Protein AF-A7F4Y1-F1 (afdb_monomer_lite)

Radius of gyration: 21.45 Å; chains: 1; bounding box: 58×53×55 Å

pLDDT: mean 85.33, std 13.76, range [40.59, 98.25]

Secondary structure (DSSP, 8-state):
-------SHHHHH-HHHHTGGGHHHHHHHHTTS-HHHHHHHIIIIIIIIHHHHHHHHHHHHHHHHHHHHTTPPP-HHHHHHHHHHHHHHHHHHHHHHHHHHHHHHHHHHHHH----TT--HHHHHH-S--SGGGGTBSSHHHHHHHHHHHHHHHHHHHHTT-SS-TTHHHHHHHHHHHHHHHHHHHHHHHHH-TTHHHHHHHSBSSS--TTSPPPTTHHHHHHHHHHHHHHHHHHHH--

Organism: Sclerotinia sclerotiorum (strain ATCC 18683 / 1980 / Ss-1) (NCBI:txid665079)

Sequence (239 aa):
MTLPVIKTIEDCSNITKTVLPYLPQLEVLRNNIPPPLFFVFNVTFISLAQSILLFLVATPSYVMLLAARHGAQWTTADLIFSRGLVTLVVLEYFADGQQWNYQTAKQQYLKTAKVQGGFDQESLDRGFVTSGLWSLSRHPNFAAEQTIWVVLYMWGCWTSEVVFNWTFVGAMSYLVLFQGSTWFTELITAKKYPDYQQYQARVGKFLPNIFSTGPVFAKAEKKVATAVKGDKRKVSASK

Structure (mmCIF, N/CA/C/O backbone):
data_AF-A7F4Y1-F1
#
_entry.id   AF-A7F4Y1-F1
#
loop_
_atom_site.group_PDB
_atom_site.id
_atom_site.type_symbol
_atom_site.label_atom_id
_atom_site.label_alt_id
_atom_site.label_comp_id
_atom_site.label_asym_id
_atom_site.label_entity_id
_atom_site.label_seq_id
_atom_site.pdbx_PDB_ins_code
_atom_site.Cartn_x
_atom_site.Cartn_y
_atom_site.Cartn_z
_atom_site.occupancy
_atom_site.B_iso_or_equiv
_atom_site.auth_seq_id
_atom_site.auth_comp_id
_atom_site.auth_asym_id
_atom_site.auth_atom_id
_atom_site.pdbx_PDB_model_num
ATOM 1 N N . MET A 1 1 ? -10.917 1.148 8.147 1.00 42.03 1 MET A N 1
ATOM 2 C CA . MET A 1 1 ? -11.179 2.448 7.505 1.00 42.03 1 MET A CA 1
ATOM 3 C C . MET A 1 1 ? -12.370 2.240 6.583 1.00 42.03 1 MET A C 1
ATOM 5 O O . MET A 1 1 ? -12.273 1.409 5.697 1.00 42.03 1 MET A O 1
ATOM 9 N N . THR A 1 2 ? -13.528 2.832 6.875 1.00 41.75 2 THR A N 1
ATOM 10 C CA . THR A 1 2 ? -14.679 2.800 5.957 1.00 41.75 2 THR A CA 1
ATOM 11 C C . THR A 1 2 ? -14.540 4.004 5.041 1.00 41.75 2 THR A C 1
ATOM 13 O O . THR A 1 2 ? -14.591 5.129 5.543 1.00 41.75 2 THR A O 1
ATOM 16 N N . LEU A 1 3 ? -14.344 3.793 3.740 1.00 51.69 3 LEU A N 1
ATOM 17 C CA . LEU A 1 3 ? -14.559 4.880 2.783 1.00 5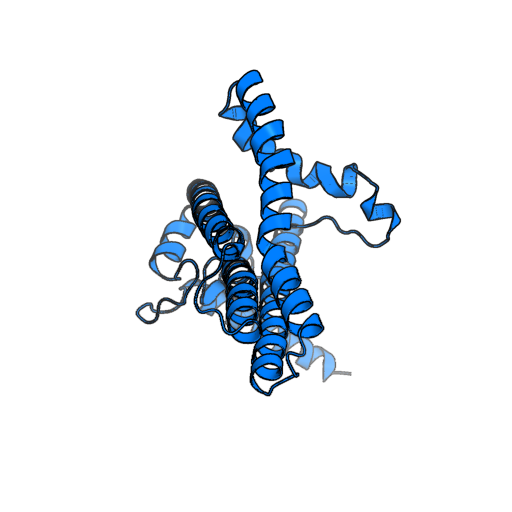1.69 3 LEU A CA 1
ATOM 18 C C . LEU A 1 3 ? -16.034 5.310 2.867 1.00 51.69 3 LEU A C 1
ATOM 20 O O . LEU A 1 3 ? -16.897 4.555 3.334 1.00 51.69 3 LEU A O 1
ATOM 24 N N . PRO A 1 4 ? -16.366 6.539 2.485 1.00 55.72 4 PRO A N 1
ATOM 25 C CA . PRO A 1 4 ? -17.754 6.916 2.324 1.00 55.72 4 PRO A CA 1
ATOM 26 C C . PRO A 1 4 ? -18.462 6.043 1.301 1.00 55.72 4 PRO A C 1
ATOM 28 O O . PRO A 1 4 ? -17.893 5.622 0.297 1.00 55.72 4 PRO A O 1
ATOM 31 N N . VAL A 1 5 ? -19.748 5.815 1.550 1.00 61.31 5 VAL A N 1
ATOM 32 C CA . VAL A 1 5 ? -20.645 5.186 0.583 1.00 61.31 5 VAL A CA 1
ATOM 33 C C . VAL A 1 5 ? -20.948 6.220 -0.504 1.00 61.31 5 VAL A C 1
ATOM 35 O O . VAL A 1 5 ? -21.956 6.922 -0.449 1.00 61.31 5 VAL A O 1
ATOM 38 N N . ILE A 1 6 ? -20.022 6.351 -1.451 1.00 66.50 6 ILE A N 1
ATOM 39 C CA . ILE A 1 6 ? -20.169 7.137 -2.675 1.00 66.50 6 ILE A CA 1
ATOM 40 C C . ILE A 1 6 ? -20.927 6.250 -3.660 1.00 66.50 6 ILE A C 1
ATOM 42 O O . ILE A 1 6 ? -20.400 5.242 -4.125 1.00 66.50 6 ILE A O 1
ATOM 46 N N . LYS A 1 7 ? -22.196 6.570 -3.922 1.00 73.56 7 LYS A N 1
ATOM 47 C CA . LYS A 1 7 ? -23.037 5.804 -4.861 1.00 73.56 7 LYS A CA 1
ATOM 48 C C . LYS A 1 7 ? -23.094 6.453 -6.234 1.00 73.56 7 LYS A C 1
ATOM 50 O O . LYS A 1 7 ? -23.446 5.793 -7.205 1.00 73.56 7 LYS A O 1
ATOM 55 N N . THR A 1 8 ? -22.782 7.741 -6.298 1.00 79.19 8 THR A N 1
ATOM 56 C CA . THR A 1 8 ? -22.897 8.568 -7.496 1.00 79.19 8 THR A CA 1
ATOM 57 C C . THR A 1 8 ? -21.662 9.446 -7.659 1.00 79.19 8 THR A C 1
ATOM 59 O O . THR A 1 8 ? -20.921 9.677 -6.706 1.00 79.19 8 THR A O 1
ATOM 62 N N . ILE A 1 9 ? -21.451 9.967 -8.866 1.00 77.06 9 ILE A N 1
ATOM 63 C CA . ILE A 1 9 ? -20.359 10.911 -9.147 1.00 77.06 9 ILE A CA 1
ATOM 64 C C . ILE A 1 9 ? -20.539 12.214 -8.345 1.00 77.06 9 ILE A C 1
ATOM 66 O O . ILE A 1 9 ? -19.556 12.797 -7.897 1.00 77.06 9 ILE A O 1
ATOM 70 N N . GLU A 1 10 ? -21.779 12.638 -8.083 1.00 82.12 10 GLU A N 1
ATOM 71 C CA . GLU A 1 10 ? -22.073 13.791 -7.218 1.00 82.12 10 GLU A CA 1
ATOM 72 C C . GLU A 1 10 ? -21.642 13.559 -5.764 1.00 82.12 10 GLU A C 1
ATOM 74 O O . GLU A 1 10 ? -21.229 14.489 -5.074 1.00 82.12 10 GLU A O 1
ATOM 79 N N . ASP A 1 11 ? -21.654 12.313 -5.288 1.00 77.56 11 ASP A N 1
ATOM 80 C CA . ASP A 1 11 ? -21.173 12.009 -3.942 1.00 77.56 11 ASP A CA 1
ATOM 81 C C . ASP A 1 11 ? -19.659 12.234 -3.799 1.00 77.56 11 ASP A C 1
ATOM 83 O O . ASP A 1 11 ? -19.198 12.491 -2.686 1.00 77.56 11 ASP A O 1
ATOM 87 N N . CYS A 1 12 ? -18.896 12.191 -4.900 1.00 72.81 12 CYS A N 1
ATOM 88 C CA . CYS A 1 12 ? -17.459 12.475 -4.908 1.00 72.81 12 CYS A CA 1
ATOM 89 C C . CYS A 1 12 ? -17.142 13.958 -4.670 1.00 72.81 12 CYS A C 1
ATOM 91 O O . CYS A 1 12 ? -16.065 14.274 -4.167 1.00 72.81 12 CYS A O 1
ATOM 93 N N . SER A 1 13 ? -18.047 14.878 -5.020 1.00 80.00 13 SER A N 1
ATOM 94 C CA . SER A 1 13 ? -17.842 16.317 -4.793 1.00 80.00 13 SER A CA 1
ATOM 95 C C . SER A 1 13 ? -18.315 16.770 -3.408 1.00 80.00 13 SER A C 1
ATOM 97 O O . SER A 1 13 ? -17.990 17.871 -2.962 1.00 80.00 13 SER A O 1
ATOM 99 N N . ASN A 1 14 ? -19.053 15.922 -2.686 1.00 82.38 14 ASN A N 1
ATOM 100 C CA . ASN A 1 14 ? -19.617 16.268 -1.391 1.00 82.38 14 ASN A CA 1
ATOM 101 C C . ASN A 1 14 ? -18.611 16.043 -0.252 1.00 82.38 14 ASN A C 1
ATOM 103 O O . ASN A 1 14 ? -18.387 14.911 0.176 1.00 82.38 14 ASN A O 1
ATOM 107 N N . ILE A 1 15 ? -18.086 17.132 0.317 1.00 78.62 15 ILE A N 1
ATOM 108 C CA . ILE A 1 15 ? -17.107 17.107 1.418 1.00 78.62 15 ILE A CA 1
ATOM 109 C C . ILE A 1 15 ? -17.593 16.359 2.673 1.00 78.62 15 ILE A C 1
ATOM 111 O O . ILE A 1 15 ? -16.798 15.746 3.390 1.00 78.62 15 ILE A O 1
ATOM 115 N N . THR A 1 16 ? -18.904 16.358 2.934 1.00 78.19 16 THR A N 1
ATOM 116 C CA . THR A 1 16 ? -19.513 15.622 4.051 1.00 78.19 16 THR A CA 1
ATOM 117 C C . THR A 1 16 ? -19.430 14.121 3.862 1.00 78.19 16 THR A C 1
ATOM 119 O O . THR A 1 16 ? -19.310 13.381 4.837 1.00 78.19 16 THR A O 1
ATOM 122 N N . LYS A 1 17 ? -19.445 13.668 2.612 1.00 72.00 17 LYS A N 1
ATOM 123 C CA . LYS A 1 17 ? -19.218 12.270 2.278 1.00 72.00 17 LYS A CA 1
ATOM 124 C C . LYS A 1 17 ? -17.717 12.014 2.171 1.00 72.00 17 LYS A C 1
ATOM 126 O O . LYS A 1 17 ? -17.226 11.110 2.824 1.00 72.00 17 LYS A O 1
ATOM 131 N N . THR A 1 18 ? -16.954 12.831 1.454 1.00 71.06 18 THR A N 1
ATOM 132 C CA . THR A 1 18 ? -15.561 12.510 1.108 1.00 71.06 18 THR A CA 1
ATOM 133 C C . THR A 1 18 ? -14.516 12.786 2.181 1.00 71.06 18 THR A C 1
ATOM 135 O O . THR A 1 18 ? -13.534 12.055 2.238 1.00 71.06 18 THR A O 1
ATOM 138 N N . VAL A 1 19 ? -14.703 13.782 3.049 1.00 72.75 19 VAL A N 1
ATOM 139 C CA . VAL A 1 19 ? -13.653 14.229 3.987 1.00 72.75 19 VAL A CA 1
ATOM 140 C C . VAL A 1 19 ? -14.069 14.052 5.443 1.00 72.75 19 VAL A C 1
ATOM 142 O O . VAL A 1 19 ? -13.304 13.526 6.252 1.00 72.75 19 VAL A O 1
ATOM 145 N N . LEU A 1 20 ? -15.296 14.449 5.785 1.00 73.50 20 LEU A N 1
ATOM 146 C CA . LEU A 1 20 ? -15.798 14.457 7.166 1.00 73.50 20 LEU A CA 1
ATOM 147 C C . LEU A 1 20 ? -15.659 13.118 7.923 1.00 73.50 20 LEU A C 1
ATOM 149 O O . LEU A 1 20 ? -15.274 13.160 9.092 1.00 73.50 20 LEU A O 1
ATOM 153 N N . PRO A 1 21 ? -15.861 11.934 7.309 1.00 71.50 21 PRO A N 1
ATOM 154 C CA . PRO A 1 21 ? -15.668 10.653 7.998 1.00 71.50 21 PRO A CA 1
ATOM 155 C C . PRO A 1 21 ? -14.232 10.386 8.483 1.00 71.50 21 PRO A C 1
ATOM 157 O O . PRO A 1 21 ? -14.028 9.541 9.357 1.00 71.50 21 PRO A O 1
ATOM 160 N N . TYR A 1 22 ? -13.236 11.090 7.938 1.00 67.12 22 TYR A N 1
ATOM 161 C CA . TYR A 1 22 ? -11.817 10.904 8.260 1.00 67.12 22 TYR A CA 1
ATOM 162 C C . TYR A 1 22 ? -11.275 11.944 9.241 1.00 67.12 22 TYR A C 1
ATOM 164 O O . TYR A 1 22 ? -10.225 11.722 9.846 1.00 67.12 22 TYR A O 1
ATOM 172 N N . LEU A 1 23 ? -11.999 13.046 9.457 1.00 70.00 23 LEU A N 1
ATOM 173 C CA . LEU A 1 23 ? -11.590 14.109 10.378 1.00 70.00 23 LEU A CA 1
ATOM 174 C C . LEU A 1 23 ? -11.283 13.623 11.806 1.00 70.00 23 LEU A C 1
ATOM 176 O O . LEU A 1 23 ? -10.259 14.051 12.337 1.00 70.00 23 LEU A O 1
ATOM 180 N N . PRO A 1 24 ? -12.028 12.673 12.411 1.00 70.00 24 PRO A N 1
ATOM 181 C CA . PRO A 1 24 ? -11.700 12.187 13.755 1.00 70.00 24 PRO A CA 1
ATOM 182 C C . PRO A 1 24 ? -10.306 11.548 13.862 1.00 70.00 24 PRO A C 1
ATOM 184 O O . PRO A 1 24 ? -9.710 11.509 14.933 1.00 70.00 24 PRO A O 1
ATOM 187 N N . GLN A 1 25 ? -9.756 11.034 12.758 1.00 67.00 25 GLN A N 1
ATOM 188 C CA . GLN A 1 25 ? -8.406 10.460 12.736 1.00 67.00 25 GLN A CA 1
ATOM 189 C C . GLN A 1 25 ? -7.341 11.565 12.714 1.00 67.00 25 GLN A C 1
ATOM 191 O O . GLN A 1 25 ? -6.321 11.457 13.394 1.00 67.00 25 GLN A O 1
ATOM 196 N N . LEU A 1 26 ? -7.606 12.655 11.985 1.00 66.19 26 LEU A N 1
ATOM 197 C CA . LEU A 1 26 ? -6.781 13.866 11.990 1.00 66.19 26 LEU A CA 1
ATOM 198 C C . LEU A 1 26 ? -6.810 14.564 13.355 1.00 66.19 26 LEU A C 1
ATOM 200 O O . LEU A 1 26 ? -5.798 15.126 13.764 1.00 66.19 26 LEU A O 1
ATOM 204 N N . GLU A 1 27 ? -7.923 14.485 14.088 1.00 70.50 27 GLU A N 1
ATOM 205 C CA . GLU A 1 27 ? -8.030 15.021 15.450 1.00 70.50 27 GLU A CA 1
ATOM 206 C C . GLU A 1 27 ? -7.076 14.335 16.431 1.00 70.50 27 GLU A C 1
ATOM 208 O O . GLU A 1 27 ? -6.467 15.010 17.259 1.00 70.50 27 GLU A O 1
ATOM 213 N N . VAL A 1 28 ? -6.862 13.019 16.305 1.00 70.50 28 VAL A N 1
ATOM 214 C CA . VAL A 1 28 ? -5.869 12.304 17.127 1.00 70.50 28 VAL A CA 1
ATOM 215 C C . VAL A 1 28 ? -4.475 12.900 16.929 1.00 70.50 28 VAL A C 1
ATOM 217 O O . VAL A 1 28 ? -3.747 13.094 17.900 1.00 70.50 28 VAL A O 1
ATOM 220 N N . LEU A 1 29 ? -4.104 13.233 15.690 1.00 68.62 29 LEU A N 1
ATOM 221 C CA . LEU A 1 29 ? -2.816 13.860 15.393 1.00 68.62 29 LEU A CA 1
ATOM 222 C C . LEU A 1 29 ? -2.784 15.330 15.846 1.00 68.62 29 LEU A C 1
ATOM 224 O O . LEU A 1 29 ? -1.811 15.761 16.461 1.00 68.62 29 LEU A O 1
ATOM 228 N N . ARG A 1 30 ? -3.869 16.079 15.612 1.00 70.94 30 ARG A N 1
ATOM 229 C CA . ARG A 1 30 ? -4.027 17.483 16.023 1.00 70.94 30 ARG A CA 1
ATOM 230 C C . ARG A 1 30 ? -3.902 17.664 17.536 1.00 70.94 30 ARG A C 1
ATOM 232 O O . ARG A 1 30 ? -3.306 18.638 17.973 1.00 70.94 30 ARG A O 1
ATOM 239 N N . ASN A 1 31 ? -4.406 16.722 18.330 1.00 77.81 31 ASN A N 1
ATOM 240 C CA . ASN A 1 31 ? -4.328 16.791 19.792 1.00 77.81 31 ASN A CA 1
ATOM 241 C C . ASN A 1 31 ? -2.900 16.599 20.333 1.00 77.81 31 ASN A C 1
ATOM 243 O O . ASN A 1 31 ? -2.642 16.932 21.484 1.00 77.81 31 ASN A O 1
ATOM 247 N N . ASN A 1 32 ? -1.976 16.079 19.518 1.00 78.50 32 ASN A N 1
ATOM 248 C CA . ASN A 1 32 ? -0.586 15.828 19.906 1.00 78.50 32 ASN A CA 1
ATOM 249 C C . ASN A 1 32 ? 0.411 16.836 19.300 1.00 78.50 32 ASN A C 1
ATOM 251 O O . ASN A 1 32 ? 1.603 16.746 19.586 1.00 78.50 32 ASN A O 1
ATOM 255 N N . ILE A 1 33 ? -0.041 17.775 18.456 1.00 82.94 33 ILE A N 1
ATOM 256 C CA . ILE A 1 33 ? 0.829 18.704 17.718 1.00 82.94 33 ILE A CA 1
ATOM 257 C C . ILE A 1 33 ? 0.321 20.146 17.889 1.00 82.94 33 ILE A C 1
ATOM 259 O O . ILE A 1 33 ? -0.865 20.400 17.677 1.00 82.94 33 ILE A O 1
ATOM 263 N N . PRO A 1 34 ? 1.189 21.126 18.213 1.00 89.19 34 PRO A N 1
ATOM 264 C CA . PRO A 1 34 ? 0.774 22.522 18.326 1.00 89.19 34 PRO A CA 1
ATOM 265 C C . PRO A 1 34 ? 0.212 23.062 16.992 1.00 89.19 34 PRO A C 1
ATOM 267 O O . PRO A 1 34 ? 0.738 22.718 15.928 1.00 89.19 34 PRO A O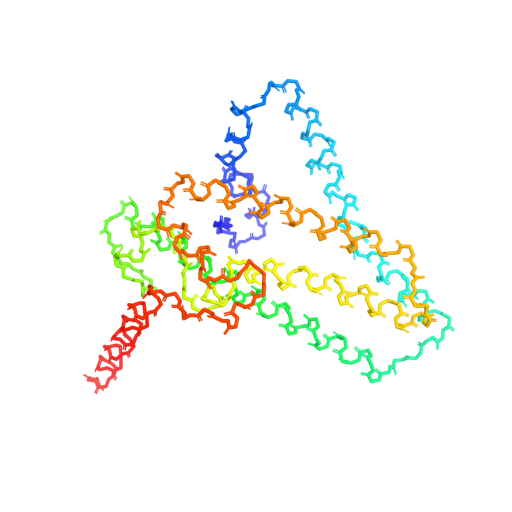 1
ATOM 270 N N . PRO A 1 35 ? -0.814 23.943 17.006 1.00 87.69 35 PRO A N 1
ATOM 271 C CA . PRO A 1 35 ? -1.539 24.342 15.793 1.00 87.69 35 PRO A CA 1
ATOM 272 C C . PRO A 1 35 ? -0.673 24.872 14.634 1.00 87.69 35 PRO A C 1
ATOM 274 O O . PRO A 1 35 ? -0.927 24.465 13.498 1.00 87.69 35 PRO A O 1
ATOM 277 N N . PRO A 1 36 ? 0.370 25.701 14.859 1.00 89.06 36 PRO A N 1
ATOM 278 C CA . PRO A 1 36 ? 1.239 26.157 13.771 1.00 89.06 36 PRO A CA 1
ATOM 279 C C . PRO A 1 36 ? 2.030 25.014 13.123 1.00 89.06 36 PRO A C 1
ATOM 281 O O . PRO A 1 36 ? 2.155 24.955 11.903 1.00 89.06 36 PRO A O 1
ATOM 284 N N . LEU A 1 37 ? 2.518 24.065 13.928 1.00 88.25 37 LEU A N 1
ATOM 285 C CA . LEU A 1 37 ? 3.264 22.911 13.429 1.00 88.25 37 LEU A CA 1
ATOM 286 C C . LEU A 1 37 ? 2.346 21.954 12.662 1.00 88.25 37 LEU A C 1
ATOM 288 O O . LEU A 1 37 ? 2.732 21.435 11.617 1.00 88.25 37 LEU A O 1
ATOM 292 N N . PHE A 1 38 ? 1.109 21.776 13.133 1.00 86.38 38 PHE A N 1
ATOM 293 C CA . PHE A 1 38 ? 0.098 21.006 12.414 1.00 86.38 38 PHE A CA 1
ATOM 294 C C . PHE A 1 38 ? -0.232 21.651 11.062 1.00 86.38 38 PHE A C 1
ATOM 296 O O . PHE A 1 38 ? -0.324 20.946 10.061 1.00 86.38 38 PHE A O 1
ATOM 303 N N . PHE A 1 39 ? -0.357 22.979 10.992 1.00 87.50 39 PHE A N 1
ATOM 304 C CA . PHE A 1 39 ? -0.560 23.684 9.724 1.00 87.50 39 PHE A CA 1
ATOM 305 C C . PHE A 1 39 ? 0.602 23.446 8.745 1.00 87.50 39 PHE A C 1
ATOM 307 O O . PHE A 1 39 ? 0.370 23.021 7.613 1.00 87.50 39 PHE A O 1
ATOM 314 N N . VAL A 1 40 ? 1.849 23.628 9.195 1.00 90.88 40 VAL A N 1
ATOM 315 C CA . VAL A 1 40 ? 3.042 23.376 8.366 1.00 90.88 40 VAL A CA 1
ATOM 316 C C . VAL A 1 40 ? 3.093 21.922 7.895 1.00 90.88 40 VAL A C 1
ATOM 318 O O . VAL A 1 40 ? 3.349 21.673 6.717 1.00 90.88 40 VAL A O 1
ATOM 321 N N . PHE A 1 41 ? 2.799 20.958 8.769 1.00 87.81 41 PHE A N 1
ATOM 322 C CA . PHE A 1 41 ? 2.741 19.539 8.417 1.00 87.81 41 PHE A CA 1
ATOM 323 C C . PHE A 1 41 ? 1.663 19.242 7.364 1.00 87.81 41 PHE A C 1
ATOM 325 O O . PHE A 1 41 ? 1.919 18.514 6.407 1.00 87.81 41 PHE A O 1
ATOM 332 N N . ASN A 1 42 ? 0.474 19.840 7.480 1.00 87.25 42 ASN A N 1
ATOM 333 C CA . ASN A 1 42 ? -0.589 19.658 6.488 1.00 87.25 42 ASN A CA 1
ATOM 334 C C . ASN A 1 42 ? -0.189 20.178 5.103 1.00 87.25 42 ASN A C 1
ATOM 336 O O . ASN A 1 42 ? -0.428 19.510 4.095 1.00 87.25 42 ASN A O 1
ATOM 340 N N . VAL A 1 43 ? 0.422 21.360 5.038 1.00 89.31 43 VAL A N 1
ATOM 341 C CA . VAL A 1 43 ? 0.827 21.956 3.759 1.00 89.31 43 VAL A CA 1
ATOM 342 C C . VAL A 1 43 ? 1.989 21.175 3.147 1.00 89.31 43 VAL A C 1
ATOM 344 O O . VAL A 1 43 ? 1.928 20.778 1.985 1.00 89.31 43 VAL A O 1
ATOM 347 N N . THR A 1 44 ? 3.035 20.912 3.929 1.00 90.44 44 THR A N 1
ATOM 348 C CA . THR A 1 44 ? 4.278 20.323 3.411 1.00 90.44 44 THR A CA 1
ATOM 349 C C . THR A 1 44 ? 4.170 18.819 3.196 1.00 90.44 44 THR A C 1
ATOM 351 O O . THR A 1 44 ? 4.532 18.328 2.131 1.00 90.44 44 THR A O 1
ATOM 354 N N . PHE A 1 45 ? 3.652 18.074 4.171 1.00 87.62 45 PHE A N 1
ATOM 355 C CA . PHE A 1 45 ? 3.615 16.620 4.106 1.00 87.62 45 PHE A CA 1
ATOM 356 C C . PHE A 1 45 ? 2.336 16.113 3.441 1.00 87.62 45 PHE A C 1
ATOM 358 O O . PHE A 1 45 ? 2.410 15.403 2.443 1.00 87.62 45 PHE A O 1
ATOM 365 N N . ILE A 1 46 ? 1.164 16.490 3.964 1.00 84.88 46 ILE A N 1
ATOM 366 C CA . ILE A 1 46 ? -0.115 15.926 3.500 1.00 84.88 46 ILE A CA 1
ATOM 367 C C . ILE A 1 46 ? -0.457 16.406 2.087 1.00 84.88 46 ILE A C 1
ATOM 369 O O . ILE A 1 46 ? -0.814 15.592 1.245 1.00 84.88 46 ILE A O 1
ATOM 373 N N . SER A 1 47 ? -0.340 17.705 1.813 1.00 87.44 47 SER A N 1
ATOM 374 C CA . SER A 1 47 ? -0.788 18.269 0.532 1.00 87.44 47 SER A CA 1
ATOM 375 C C . SER A 1 47 ? 0.290 18.170 -0.547 1.00 87.44 47 SER A C 1
ATOM 377 O O . SER A 1 47 ? 0.031 17.691 -1.652 1.00 87.44 47 SER A O 1
ATOM 379 N N . LEU A 1 48 ? 1.514 18.603 -0.231 1.00 91.62 48 LEU A N 1
ATOM 380 C CA . LEU A 1 48 ? 2.600 18.666 -1.205 1.00 91.62 48 LEU A CA 1
ATOM 381 C C . LEU A 1 48 ? 3.337 17.328 -1.346 1.00 91.62 48 LEU A C 1
ATOM 383 O O . LEU A 1 48 ? 3.381 16.777 -2.445 1.00 91.62 48 LEU A O 1
ATOM 387 N N . ALA A 1 49 ? 3.896 16.784 -0.259 1.00 91.94 49 ALA A N 1
ATOM 388 C CA . ALA A 1 49 ? 4.730 15.586 -0.347 1.00 91.94 49 ALA A CA 1
ATOM 389 C C . ALA A 1 49 ? 3.951 14.351 -0.821 1.00 91.94 49 ALA A C 1
ATOM 391 O O . ALA A 1 49 ? 4.486 13.603 -1.632 1.00 91.94 49 ALA A O 1
ATOM 392 N N . GLN A 1 50 ? 2.695 14.153 -0.396 1.00 91.38 50 GLN A N 1
ATOM 393 C CA . GLN A 1 50 ? 1.873 13.046 -0.913 1.00 91.38 50 GLN A CA 1
ATOM 394 C C . GLN A 1 50 ? 1.602 13.181 -2.418 1.00 91.38 50 GLN A C 1
ATOM 396 O O . GLN A 1 50 ? 1.721 12.200 -3.144 1.00 91.38 50 GLN A O 1
ATOM 401 N N . SER A 1 51 ? 1.307 14.389 -2.912 1.00 93.25 51 SER A N 1
ATOM 402 C CA . SER A 1 51 ? 1.086 14.620 -4.349 1.00 93.25 51 SER A CA 1
ATOM 403 C C . SER A 1 51 ? 2.352 14.359 -5.168 1.00 93.25 51 SER A C 1
ATOM 405 O O . SER A 1 51 ? 2.302 13.698 -6.204 1.00 93.25 51 SER A O 1
ATOM 407 N N . ILE A 1 52 ? 3.504 14.827 -4.675 1.00 95.19 52 ILE A N 1
ATOM 408 C CA . ILE A 1 52 ? 4.808 14.544 -5.288 1.00 95.19 52 ILE A CA 1
ATOM 409 C C . ILE A 1 52 ? 5.093 13.043 -5.258 1.00 95.19 52 ILE A C 1
ATOM 411 O O . ILE A 1 52 ? 5.546 12.492 -6.253 1.00 95.19 52 ILE A O 1
ATOM 415 N N . LEU A 1 53 ? 4.812 12.365 -4.147 1.00 95.06 53 LEU A N 1
ATOM 416 C CA . LEU A 1 53 ? 5.042 10.933 -4.017 1.00 95.06 53 LEU A CA 1
ATOM 417 C C . LEU A 1 53 ? 4.196 10.129 -5.011 1.00 95.06 53 LEU A C 1
ATOM 419 O O . LEU A 1 53 ? 4.745 9.264 -5.687 1.00 95.06 53 LEU A O 1
ATOM 423 N N . LEU A 1 54 ? 2.903 10.450 -5.149 1.00 93.88 54 LEU A N 1
ATOM 424 C CA . LEU A 1 54 ? 2.012 9.829 -6.138 1.00 93.88 54 LEU A CA 1
ATOM 425 C C . LEU A 1 54 ? 2.499 10.058 -7.574 1.00 93.88 54 LEU A C 1
ATOM 427 O O . LEU A 1 54 ? 2.468 9.146 -8.398 1.00 93.88 54 LEU A O 1
ATOM 431 N N . PHE A 1 55 ? 3.004 11.257 -7.870 1.00 95.50 55 PHE A N 1
ATOM 432 C CA . PHE A 1 55 ? 3.658 11.522 -9.147 1.00 95.50 55 PHE A CA 1
ATOM 433 C C . PHE A 1 55 ? 4.910 10.650 -9.329 1.00 95.50 55 PHE A C 1
ATOM 435 O O . PHE A 1 55 ? 5.063 10.005 -10.364 1.00 95.50 55 PHE A O 1
ATOM 442 N N . LEU A 1 56 ? 5.783 10.583 -8.318 1.00 96.94 56 LEU A N 1
ATOM 443 C CA . LEU A 1 56 ? 7.042 9.840 -8.375 1.00 96.94 56 LEU A CA 1
ATOM 444 C C . LEU A 1 56 ? 6.833 8.337 -8.572 1.00 96.94 56 LEU A C 1
ATOM 446 O O . LEU A 1 56 ? 7.547 7.741 -9.375 1.00 96.94 56 LEU A O 1
ATOM 450 N N . VAL A 1 57 ? 5.863 7.713 -7.901 1.00 96.25 57 VAL A N 1
ATOM 451 C CA . VAL A 1 57 ? 5.592 6.273 -8.084 1.00 96.25 57 VAL A CA 1
ATOM 452 C C . VAL A 1 57 ? 5.071 5.942 -9.485 1.00 96.25 57 VAL A C 1
ATOM 454 O O . VAL A 1 57 ? 5.291 4.835 -9.968 1.00 96.25 57 VAL A O 1
ATOM 457 N N . ALA A 1 58 ? 4.460 6.907 -10.181 1.00 96.06 58 ALA A N 1
ATOM 458 C CA . ALA A 1 58 ? 4.000 6.744 -11.558 1.00 96.06 58 ALA A CA 1
ATOM 459 C C . ALA A 1 58 ? 5.116 6.932 -12.607 1.00 96.06 58 ALA A C 1
ATOM 461 O O . ALA A 1 58 ? 4.938 6.553 -13.766 1.00 96.06 58 ALA A O 1
ATOM 462 N N . THR A 1 59 ? 6.282 7.470 -12.236 1.00 96.88 59 THR A N 1
ATOM 463 C CA . THR A 1 59 ? 7.382 7.768 -13.177 1.00 96.88 59 THR A CA 1
ATOM 464 C C . THR A 1 59 ? 7.953 6.579 -13.965 1.00 96.88 59 THR A C 1
ATOM 466 O O . THR A 1 59 ? 8.389 6.818 -15.094 1.00 96.88 59 THR A O 1
ATOM 469 N N . PRO A 1 60 ? 7.914 5.306 -13.510 1.00 97.12 60 PRO A N 1
ATOM 470 C CA . PRO A 1 60 ? 8.319 4.186 -14.362 1.00 97.12 60 PRO A CA 1
ATOM 471 C C . PRO A 1 60 ? 7.502 4.098 -15.660 1.00 97.12 60 PRO A C 1
ATOM 473 O O . PRO A 1 60 ? 8.048 3.731 -16.697 1.00 97.12 60 PRO A O 1
ATOM 476 N N . SER A 1 61 ? 6.231 4.526 -15.650 1.00 95.88 61 SER A N 1
ATOM 477 C CA . SER A 1 61 ? 5.403 4.563 -16.866 1.00 95.88 61 SER A CA 1
ATOM 478 C C . SER A 1 61 ? 5.950 5.523 -17.931 1.00 95.88 61 SER A C 1
ATOM 480 O O . SER A 1 61 ? 5.855 5.247 -19.126 1.00 95.88 61 SER A O 1
ATOM 482 N N . TYR A 1 62 ? 6.597 6.616 -17.513 1.00 96.25 62 TYR A N 1
ATOM 483 C CA . TYR A 1 62 ? 7.280 7.535 -18.419 1.00 96.25 62 TYR A CA 1
ATOM 484 C C . TYR A 1 62 ? 8.518 6.888 -19.053 1.00 96.25 62 TYR A C 1
ATOM 486 O O . TYR A 1 62 ? 8.729 7.022 -20.256 1.00 96.25 62 TYR A O 1
ATOM 494 N N . VAL A 1 63 ? 9.303 6.133 -18.277 1.00 96.31 63 VAL A N 1
ATOM 495 C CA . VAL A 1 63 ? 10.450 5.370 -18.802 1.00 96.31 63 VAL A CA 1
ATOM 496 C C . VAL A 1 63 ? 9.988 4.332 -19.827 1.00 96.31 63 VAL A C 1
ATOM 498 O O . VAL A 1 63 ? 10.564 4.247 -20.909 1.00 96.31 63 VAL A O 1
ATOM 501 N N . MET A 1 64 ? 8.906 3.606 -19.537 1.00 95.69 64 MET A N 1
ATOM 502 C CA . MET A 1 64 ? 8.319 2.640 -20.473 1.00 95.69 64 MET A CA 1
ATOM 503 C C . MET A 1 64 ? 7.816 3.311 -21.758 1.00 95.69 64 MET A C 1
ATOM 505 O O . MET A 1 64 ? 8.044 2.798 -22.852 1.00 95.69 64 MET A O 1
ATOM 509 N N . LEU A 1 65 ? 7.180 4.483 -21.650 1.00 96.38 65 LEU A N 1
ATOM 510 C CA . LEU A 1 65 ? 6.748 5.268 -22.809 1.00 96.38 65 LEU A CA 1
ATOM 511 C C . LEU A 1 65 ? 7.935 5.685 -23.689 1.00 96.38 65 LEU A C 1
ATOM 513 O O . LEU A 1 65 ? 7.845 5.611 -24.915 1.00 96.38 65 LEU A O 1
ATOM 517 N N . LEU A 1 66 ? 9.039 6.131 -23.083 1.00 96.12 66 LEU A N 1
ATOM 518 C CA . LEU A 1 66 ? 10.254 6.476 -23.820 1.00 96.12 66 LEU A CA 1
ATOM 519 C C . LEU A 1 66 ? 10.858 5.249 -24.506 1.00 96.12 66 LEU A C 1
ATOM 521 O O . LEU A 1 66 ? 11.157 5.318 -25.696 1.00 96.12 66 LEU A O 1
ATOM 525 N N . ALA A 1 67 ? 10.976 4.125 -23.797 1.00 95.31 67 ALA A N 1
ATOM 526 C CA . ALA A 1 67 ? 11.480 2.877 -24.364 1.00 95.31 67 ALA A CA 1
ATOM 527 C C . ALA A 1 67 ? 10.649 2.440 -25.584 1.00 95.31 67 ALA A C 1
ATOM 529 O O . ALA A 1 67 ? 11.205 2.158 -26.646 1.00 95.31 67 ALA A O 1
ATOM 530 N N . ALA A 1 68 ? 9.317 2.496 -25.483 1.00 94.50 68 ALA A N 1
ATOM 531 C CA . ALA A 1 68 ? 8.417 2.188 -26.593 1.00 94.50 68 ALA A CA 1
ATOM 532 C C . ALA A 1 68 ? 8.624 3.121 -27.801 1.00 94.50 68 ALA A C 1
ATOM 534 O O . ALA A 1 68 ? 8.649 2.664 -28.943 1.00 94.50 68 ALA A O 1
ATOM 535 N N . ARG A 1 69 ? 8.835 4.427 -27.575 1.00 95.62 69 ARG A N 1
ATOM 536 C CA . ARG A 1 69 ? 9.147 5.389 -28.653 1.00 95.62 69 ARG A CA 1
ATOM 537 C C . ARG A 1 69 ? 10.493 5.127 -29.327 1.00 95.62 69 ARG A C 1
ATOM 539 O O . ARG A 1 69 ? 10.646 5.454 -30.499 1.00 95.62 69 ARG A O 1
ATOM 546 N N . HIS A 1 70 ? 11.440 4.532 -28.608 1.00 93.88 70 HIS A N 1
ATOM 547 C CA . HIS A 1 70 ? 12.736 4.109 -29.137 1.00 93.88 70 HIS A CA 1
ATOM 548 C C . HIS A 1 70 ? 12.720 2.695 -29.743 1.00 93.88 70 HIS A C 1
ATOM 550 O O . HIS A 1 70 ? 13.772 2.173 -30.100 1.00 93.88 70 HIS A O 1
ATOM 556 N N . GLY A 1 71 ? 11.537 2.099 -29.923 1.00 92.38 71 GLY A N 1
ATOM 557 C CA . GLY A 1 71 ? 11.368 0.840 -30.645 1.00 92.38 71 GLY A CA 1
ATOM 558 C C . GLY A 1 71 ? 11.380 -0.412 -29.771 1.00 92.38 71 GLY A C 1
ATOM 559 O O . GLY A 1 71 ? 11.427 -1.511 -30.331 1.00 92.38 71 GLY A O 1
ATOM 560 N N . ALA A 1 72 ? 11.304 -0.275 -28.439 1.00 93.38 72 ALA A N 1
ATOM 561 C CA . ALA A 1 72 ? 11.115 -1.419 -27.550 1.00 93.38 72 ALA A CA 1
ATOM 562 C C . ALA A 1 72 ? 9.846 -2.188 -27.949 1.00 93.38 72 ALA A C 1
ATOM 564 O O . ALA A 1 72 ? 8.757 -1.618 -28.061 1.00 93.38 72 ALA A O 1
ATOM 565 N N . GLN A 1 73 ? 10.011 -3.483 -28.205 1.00 93.38 73 GLN A N 1
ATOM 566 C CA . GLN A 1 73 ? 8.926 -4.365 -28.617 1.00 93.38 73 GLN A CA 1
ATOM 567 C C . GLN A 1 73 ? 8.225 -4.947 -27.396 1.00 93.38 73 GLN A C 1
ATOM 569 O O . GLN A 1 73 ? 8.836 -5.138 -26.348 1.00 93.38 73 GLN A O 1
ATOM 574 N N . TRP A 1 74 ? 6.949 -5.287 -27.552 1.00 93.44 74 TRP A N 1
ATOM 575 C CA . TRP A 1 74 ? 6.230 -6.035 -26.530 1.00 93.44 74 TRP A CA 1
ATOM 576 C C . TRP A 1 74 ? 6.759 -7.470 -26.442 1.00 93.44 74 TRP A C 1
ATOM 578 O O . TRP A 1 74 ? 6.808 -8.191 -27.440 1.00 93.44 74 TRP A O 1
ATOM 588 N N . THR A 1 75 ? 7.107 -7.905 -25.238 1.00 95.94 75 THR A N 1
ATOM 589 C CA . THR A 1 75 ? 7.694 -9.214 -24.953 1.00 95.94 75 THR A CA 1
ATOM 590 C C . THR A 1 75 ? 6.813 -10.054 -24.027 1.00 95.94 75 THR A C 1
ATOM 592 O O . THR A 1 75 ? 5.837 -9.598 -23.425 1.00 95.94 75 THR A O 1
ATOM 595 N N . THR A 1 76 ? 7.183 -11.323 -23.855 1.00 96.62 76 THR A N 1
ATOM 596 C CA . THR A 1 76 ? 6.558 -12.205 -22.858 1.00 96.62 76 THR A CA 1
ATOM 597 C C . THR A 1 76 ? 6.739 -11.681 -21.429 1.00 96.62 76 THR A C 1
ATOM 599 O O . THR A 1 76 ? 5.872 -11.904 -20.586 1.00 96.62 76 THR A O 1
ATOM 602 N N . ALA A 1 77 ? 7.826 -10.961 -21.141 1.00 96.19 77 ALA A N 1
ATOM 603 C CA . ALA A 1 77 ? 8.039 -10.374 -19.823 1.00 96.19 77 ALA A CA 1
ATOM 604 C C . ALA A 1 77 ? 7.007 -9.275 -19.524 1.00 96.19 77 ALA A C 1
ATOM 606 O O . ALA A 1 77 ? 6.441 -9.265 -18.434 1.00 96.19 77 ALA A O 1
ATOM 607 N N . ASP A 1 78 ? 6.672 -8.432 -20.505 1.00 96.12 78 ASP A N 1
ATOM 608 C CA . ASP A 1 78 ? 5.620 -7.410 -20.380 1.00 96.12 78 ASP A CA 1
ATOM 609 C C . ASP A 1 78 ? 4.249 -8.035 -20.088 1.00 96.12 78 ASP A C 1
ATOM 611 O O . ASP A 1 78 ? 3.457 -7.538 -19.277 1.00 96.12 78 ASP A O 1
ATOM 615 N N . LEU A 1 79 ? 3.979 -9.196 -20.692 1.00 97.25 79 LEU A N 1
ATOM 616 C CA . LEU A 1 79 ? 2.792 -9.985 -20.378 1.00 97.25 79 LEU A CA 1
ATOM 617 C C . LEU A 1 79 ? 2.813 -10.490 -18.925 1.00 97.25 79 LEU A C 1
ATOM 619 O O . LEU A 1 79 ? 1.796 -10.400 -18.242 1.00 97.25 79 LEU A O 1
ATOM 623 N N . ILE A 1 80 ? 3.945 -10.990 -18.426 1.00 98.25 80 ILE A N 1
ATOM 624 C CA . ILE A 1 80 ? 4.067 -11.454 -17.034 1.00 98.25 80 ILE A CA 1
ATOM 625 C C . ILE A 1 80 ? 3.880 -10.289 -16.056 1.00 98.25 80 ILE A C 1
ATOM 627 O O . ILE A 1 80 ? 3.084 -10.410 -15.124 1.00 98.25 80 ILE A O 1
ATOM 631 N N . PHE A 1 81 ? 4.549 -9.154 -16.281 1.00 98.00 81 PHE A N 1
ATOM 632 C CA . PHE A 1 81 ? 4.424 -7.967 -15.433 1.00 98.00 81 PHE A CA 1
ATOM 633 C C . PHE A 1 81 ? 2.987 -7.442 -15.397 1.00 98.00 81 PHE A C 1
ATOM 635 O O . PHE A 1 81 ? 2.421 -7.277 -14.316 1.00 98.00 81 PHE A O 1
ATOM 642 N N . SER A 1 82 ? 2.355 -7.256 -16.559 1.00 97.00 82 SER A N 1
ATOM 643 C CA . SER A 1 82 ? 0.970 -6.774 -16.634 1.00 97.00 82 SER A CA 1
ATOM 644 C C . SER A 1 82 ? -0.023 -7.714 -15.939 1.00 97.00 82 SER A C 1
ATOM 646 O O . SER A 1 82 ? -0.891 -7.255 -15.195 1.00 97.00 82 SER A O 1
ATOM 648 N N . ARG A 1 83 ? 0.109 -9.038 -16.112 1.00 98.00 83 ARG A N 1
ATOM 649 C CA . ARG A 1 83 ? -0.747 -10.023 -15.424 1.00 98.00 83 ARG A CA 1
ATOM 650 C C . ARG A 1 83 ? -0.463 -10.091 -13.927 1.00 98.00 83 ARG A C 1
ATOM 652 O O . ARG A 1 83 ? -1.406 -10.232 -13.146 1.00 98.00 83 ARG A O 1
ATOM 659 N N . GLY A 1 84 ? 0.796 -9.939 -13.526 1.00 98.19 84 GLY A N 1
ATOM 660 C CA . GLY A 1 84 ? 1.199 -9.810 -12.129 1.00 98.19 84 GLY A CA 1
ATOM 661 C C . GLY A 1 84 ? 0.540 -8.604 -11.460 1.00 98.19 84 GLY A C 1
ATOM 662 O O . GLY A 1 84 ? -0.102 -8.764 -10.426 1.00 98.19 84 GLY A O 1
ATOM 663 N N . LEU A 1 85 ? 0.600 -7.428 -12.090 1.00 98.00 85 LEU A N 1
ATOM 664 C CA . LEU A 1 85 ? -0.042 -6.207 -11.590 1.00 98.00 85 LEU A CA 1
ATOM 665 C C . LEU A 1 85 ? -1.559 -6.356 -11.461 1.00 98.00 85 LEU A C 1
ATOM 667 O O . LEU A 1 85 ? -2.110 -6.047 -10.410 1.00 98.00 85 LEU A O 1
ATOM 671 N N . VAL A 1 86 ? -2.238 -6.896 -12.480 1.00 98.12 86 VAL A N 1
ATOM 672 C CA . VAL A 1 86 ? -3.688 -7.156 -12.397 1.00 98.12 86 VAL A CA 1
ATOM 673 C C . VAL A 1 86 ? -4.011 -8.111 -11.246 1.00 98.12 86 VAL A C 1
ATOM 675 O O . VAL A 1 86 ? -4.969 -7.891 -10.511 1.00 98.12 86 VAL A O 1
ATOM 678 N N . THR A 1 87 ? -3.199 -9.151 -11.051 1.00 97.94 87 THR A N 1
ATOM 679 C CA . THR A 1 87 ? -3.377 -10.094 -9.939 1.00 97.94 87 THR A CA 1
ATOM 680 C C . THR A 1 87 ? -3.215 -9.399 -8.586 1.00 97.94 87 THR A C 1
ATOM 682 O O . THR A 1 87 ? -4.014 -9.641 -7.683 1.00 97.94 87 THR A O 1
ATOM 685 N N . LEU A 1 88 ? -2.229 -8.509 -8.444 1.00 97.81 88 LEU A N 1
ATOM 686 C CA . LEU A 1 88 ? -2.016 -7.732 -7.222 1.00 97.81 88 LEU A CA 1
ATOM 687 C C . LEU A 1 88 ? -3.182 -6.782 -6.931 1.00 97.81 88 LEU A C 1
ATOM 689 O O . LEU A 1 88 ? -3.664 -6.773 -5.803 1.00 97.81 88 LEU A O 1
ATOM 693 N N . VAL A 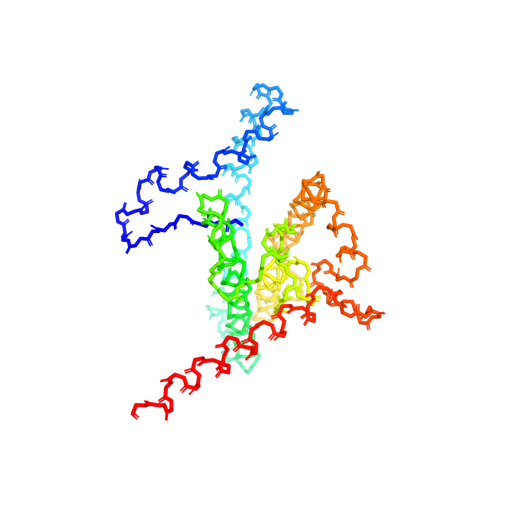1 89 ? -3.702 -6.082 -7.944 1.00 97.62 89 VAL A N 1
ATOM 694 C CA . VAL A 1 89 ? -4.898 -5.229 -7.809 1.00 97.62 89 VAL A CA 1
ATOM 695 C C . VAL A 1 89 ? -6.112 -6.050 -7.367 1.00 97.62 89 VAL A C 1
ATOM 697 O O . VAL A 1 89 ? -6.885 -5.624 -6.513 1.00 97.62 89 VAL A O 1
ATOM 700 N N . VAL A 1 90 ? -6.286 -7.261 -7.902 1.00 97.62 90 VAL A N 1
ATOM 701 C CA . VAL A 1 90 ? -7.368 -8.162 -7.474 1.00 97.62 90 VAL A CA 1
ATOM 702 C C . VAL A 1 90 ? -7.177 -8.612 -6.019 1.00 97.62 90 VAL A C 1
ATOM 704 O O . VAL A 1 90 ? -8.145 -8.651 -5.258 1.00 97.62 90 VAL A O 1
ATOM 707 N N . LEU A 1 91 ? -5.949 -8.938 -5.603 1.00 96.06 91 LEU A N 1
ATOM 708 C CA . LEU A 1 91 ? -5.645 -9.289 -4.211 1.00 96.06 91 LEU A CA 1
ATOM 709 C C . LEU A 1 91 ? -5.924 -8.122 -3.257 1.00 96.06 91 LEU A C 1
ATOM 711 O O . LEU A 1 91 ? -6.532 -8.331 -2.206 1.00 96.06 91 LEU A O 1
ATOM 715 N N . GLU A 1 92 ? -5.525 -6.910 -3.637 1.00 96.75 92 GLU A N 1
ATOM 716 C CA . GLU A 1 92 ? -5.805 -5.683 -2.896 1.00 96.75 92 GLU A CA 1
ATOM 717 C C . GLU A 1 92 ? -7.310 -5.434 -2.779 1.00 96.75 92 GLU A C 1
ATOM 719 O O . GLU A 1 92 ? -7.818 -5.270 -1.671 1.00 96.75 92 GLU A O 1
ATOM 724 N N . TYR A 1 93 ? -8.047 -5.536 -3.889 1.00 95.56 93 TYR A N 1
ATOM 725 C CA . TYR A 1 93 ? -9.503 -5.408 -3.913 1.00 95.56 93 TYR A CA 1
ATOM 726 C C . TYR A 1 93 ? -10.183 -6.356 -2.914 1.00 95.56 93 TYR A C 1
ATOM 728 O O . TYR A 1 93 ? -11.080 -5.953 -2.167 1.00 95.56 93 TYR A O 1
ATOM 736 N N . PHE A 1 94 ? -9.746 -7.618 -2.843 1.00 95.81 94 PHE A N 1
ATOM 737 C CA . PHE A 1 94 ? -10.275 -8.560 -1.856 1.00 95.81 94 PHE A CA 1
ATOM 738 C C . PHE A 1 94 ? -9.850 -8.225 -0.420 1.00 95.81 94 PHE A C 1
ATOM 740 O O . PHE A 1 94 ? -10.654 -8.396 0.501 1.00 95.81 94 PHE A O 1
ATOM 747 N N . ALA A 1 95 ? -8.616 -7.767 -0.206 1.00 94.81 95 ALA A N 1
ATOM 748 C CA . ALA A 1 95 ? -8.113 -7.378 1.110 1.00 94.81 95 ALA A CA 1
ATOM 749 C C . ALA A 1 95 ? -8.881 -6.177 1.682 1.00 94.81 95 ALA A C 1
ATOM 751 O O . ALA A 1 95 ? -9.351 -6.232 2.827 1.00 94.81 95 ALA A O 1
ATOM 752 N N . ASP A 1 96 ? -9.070 -5.141 0.869 1.00 94.25 96 ASP A N 1
ATOM 753 C CA . ASP A 1 96 ? -9.862 -3.964 1.209 1.00 94.25 96 ASP A CA 1
ATOM 754 C C . ASP A 1 96 ? -11.338 -4.309 1.363 1.00 94.25 96 ASP A C 1
ATOM 756 O O . ASP A 1 96 ? -11.964 -3.877 2.327 1.00 94.25 96 ASP A O 1
ATOM 760 N N . GLY A 1 97 ? -11.889 -5.164 0.497 1.00 93.25 97 GLY A N 1
ATOM 761 C CA . GLY A 1 97 ? -13.261 -5.653 0.624 1.00 93.25 97 GLY A CA 1
ATOM 762 C C . GLY A 1 97 ? -13.513 -6.388 1.947 1.00 93.25 97 GLY A C 1
ATOM 763 O O . GLY A 1 97 ? -14.544 -6.180 2.590 1.00 93.25 97 GLY A O 1
ATOM 764 N N . GLN A 1 98 ? -12.566 -7.210 2.413 1.00 93.19 98 GLN A N 1
ATOM 765 C CA . GLN A 1 98 ? -12.654 -7.866 3.726 1.00 93.19 98 GLN A CA 1
ATOM 766 C C . GLN A 1 98 ? -12.663 -6.845 4.869 1.00 93.19 98 GLN A C 1
ATOM 768 O O . GLN A 1 98 ? -13.518 -6.916 5.756 1.00 93.19 98 GLN A O 1
ATOM 773 N N . GLN A 1 99 ? -11.750 -5.872 4.826 1.00 93.06 99 GLN A N 1
ATOM 774 C CA . GLN A 1 99 ? -11.664 -4.816 5.833 1.00 93.06 99 GLN A CA 1
ATOM 775 C C . GLN A 1 99 ? -12.909 -3.925 5.825 1.00 93.06 99 GLN A C 1
ATOM 777 O O . GLN A 1 99 ? -13.418 -3.555 6.882 1.00 93.06 99 GLN A O 1
ATOM 782 N N . TRP A 1 100 ? -13.426 -3.607 4.643 1.00 89.94 100 TRP A N 1
ATOM 783 C CA . TRP A 1 100 ? -14.648 -2.843 4.458 1.00 89.94 100 TRP A CA 1
ATOM 784 C C . TRP A 1 100 ? -15.828 -3.518 5.138 1.00 89.94 100 TRP A C 1
ATOM 786 O O . TRP A 1 100 ? -16.440 -2.944 6.038 1.00 89.94 100 TRP A O 1
ATOM 796 N N . ASN A 1 101 ? -16.104 -4.764 4.745 1.00 91.44 101 ASN A N 1
ATOM 797 C CA . ASN A 1 101 ? -17.241 -5.529 5.239 1.00 91.44 101 ASN A CA 1
ATOM 798 C C . ASN A 1 101 ? -17.208 -5.641 6.766 1.00 91.44 101 ASN A C 1
ATOM 800 O O . ASN A 1 101 ? -18.229 -5.434 7.424 1.00 91.44 101 ASN A O 1
ATOM 804 N N . TYR A 1 102 ? -16.024 -5.898 7.328 1.00 92.38 102 TYR A N 1
ATOM 805 C CA . TYR A 1 102 ? -15.825 -5.955 8.770 1.00 92.38 102 TYR A CA 1
ATOM 806 C C . TYR A 1 102 ? -16.122 -4.613 9.454 1.00 92.38 102 TYR A C 1
ATOM 808 O O . TYR A 1 102 ? -16.881 -4.551 10.421 1.00 92.38 102 TYR A O 1
ATOM 816 N N . GLN A 1 103 ? -15.560 -3.510 8.952 1.00 90.31 103 GLN A N 1
ATOM 817 C CA . GLN A 1 103 ? -15.743 -2.197 9.576 1.00 90.31 103 GLN A CA 1
ATOM 818 C C . GLN A 1 103 ? -17.186 -1.696 9.448 1.00 90.31 103 GLN A C 1
ATOM 820 O O . GLN A 1 103 ? -17.703 -1.098 10.392 1.00 90.31 103 GLN A O 1
ATOM 825 N N . THR A 1 104 ? -17.863 -1.977 8.332 1.00 89.06 104 THR A N 1
ATOM 826 C CA . THR A 1 104 ? -19.292 -1.690 8.168 1.00 89.06 104 THR A CA 1
ATOM 827 C C . THR A 1 104 ? -20.127 -2.463 9.187 1.00 89.06 104 THR A C 1
ATOM 829 O O . THR A 1 104 ? -20.923 -1.846 9.898 1.00 89.06 104 THR A O 1
ATOM 832 N N . ALA A 1 105 ? -19.911 -3.776 9.323 1.00 90.50 105 ALA A N 1
ATOM 833 C CA . ALA A 1 105 ? -20.632 -4.602 10.291 1.00 90.50 105 ALA A CA 1
ATOM 834 C C . ALA A 1 105 ? -20.393 -4.131 11.733 1.00 90.50 105 ALA A C 1
ATOM 836 O O . ALA A 1 105 ? -21.340 -3.964 12.503 1.00 90.50 105 ALA A O 1
ATOM 837 N N . LYS A 1 106 ? -19.141 -3.816 12.077 1.00 90.50 106 LYS A N 1
ATOM 838 C CA . LYS A 1 106 ? -18.765 -3.278 13.387 1.00 90.50 106 LYS A CA 1
ATOM 839 C C . LYS A 1 106 ? -19.461 -1.956 13.699 1.00 90.50 106 LYS A C 1
ATOM 841 O O . LYS A 1 106 ? -19.983 -1.786 14.795 1.00 90.50 106 LYS A O 1
ATOM 846 N N . GLN A 1 107 ? -19.489 -1.016 12.757 1.00 88.25 107 GLN A N 1
ATOM 847 C CA . GLN A 1 107 ? -20.157 0.273 12.959 1.00 88.25 107 GLN A CA 1
ATOM 848 C C . GLN A 1 107 ? -21.659 0.111 13.198 1.00 88.25 107 GLN A C 1
ATOM 850 O O . GLN A 1 107 ? -22.237 0.798 14.038 1.00 88.25 107 GLN A O 1
ATOM 855 N N . GLN A 1 108 ? -22.305 -0.803 12.477 1.00 88.50 108 GLN A N 1
ATOM 856 C CA . GLN A 1 108 ? -23.721 -1.074 12.690 1.00 88.50 108 GLN A CA 1
ATOM 857 C C . GLN A 1 108 ? -23.965 -1.788 14.027 1.00 88.50 108 GLN A C 1
ATOM 859 O O . GLN A 1 108 ? -24.925 -1.457 14.723 1.00 88.50 108 GLN A O 1
ATOM 864 N N . TYR A 1 109 ? -23.085 -2.710 14.421 1.00 90.69 109 TYR A N 1
ATOM 865 C CA . TYR A 1 109 ? -23.135 -3.374 15.722 1.00 90.69 109 TYR A CA 1
ATOM 866 C C . TYR A 1 109 ? -22.999 -2.376 16.878 1.00 90.69 109 TYR A C 1
ATOM 868 O O . TYR A 1 109 ? -23.843 -2.376 17.766 1.00 90.69 109 TYR A O 1
ATOM 876 N N . LEU A 1 110 ? -22.056 -1.430 16.808 1.00 88.31 110 LEU A N 1
ATOM 877 C CA . LEU A 1 110 ? -21.909 -0.371 17.819 1.00 88.31 110 LEU A CA 1
ATOM 878 C C . LEU A 1 110 ? -23.160 0.515 17.964 1.00 88.31 110 LEU A C 1
ATOM 880 O O . LEU A 1 110 ? -23.393 1.069 19.032 1.00 88.31 110 LEU A O 1
ATOM 884 N N . LYS A 1 111 ? -23.967 0.656 16.905 1.00 89.50 111 LYS A N 1
ATOM 885 C CA . LYS A 1 111 ? -25.208 1.451 16.926 1.00 89.50 111 LYS A CA 1
ATOM 886 C C . LYS A 1 111 ? -26.438 0.664 17.367 1.00 89.50 111 LYS A C 1
ATOM 888 O O . LYS A 1 111 ? -27.374 1.253 17.893 1.00 89.50 111 LYS A O 1
ATOM 893 N N . THR A 1 112 ? -26.485 -0.632 17.073 1.00 89.94 112 THR A N 1
ATOM 894 C CA . THR A 1 112 ? -27.719 -1.433 17.174 1.00 89.94 112 THR A CA 1
ATOM 895 C C . THR A 1 112 ? -27.624 -2.600 18.148 1.00 89.94 112 THR A C 1
ATOM 897 O O . THR A 1 112 ? -28.645 -3.226 18.416 1.00 89.94 112 THR A O 1
ATOM 900 N N . ALA A 1 113 ? -26.422 -2.923 18.632 1.00 88.88 113 ALA A N 1
ATOM 901 C CA . ALA A 1 113 ? -26.096 -4.134 19.387 1.00 88.88 113 ALA A CA 1
ATOM 902 C C . ALA A 1 113 ? -26.511 -5.449 18.688 1.00 88.88 113 ALA A C 1
ATOM 904 O O . ALA A 1 113 ? -26.587 -6.500 19.318 1.00 88.88 113 ALA A O 1
ATOM 905 N N . LYS A 1 114 ? -26.783 -5.414 17.373 1.00 87.06 114 LYS A N 1
ATOM 906 C CA . LYS A 1 114 ? -27.167 -6.586 16.577 1.00 87.06 114 LYS A CA 1
ATOM 907 C C . LYS A 1 114 ? -26.002 -7.065 15.722 1.00 87.06 114 LYS A C 1
ATOM 909 O O . LYS A 1 114 ? -25.416 -6.299 14.953 1.00 87.06 114 LYS A O 1
ATOM 914 N N . VAL A 1 115 ? -25.701 -8.354 15.843 1.00 87.69 115 VAL A N 1
ATOM 915 C CA . VAL A 1 115 ? -24.681 -9.044 15.051 1.00 87.69 115 VAL A CA 1
ATOM 916 C C . VAL A 1 115 ? -25.190 -9.236 13.620 1.00 87.69 115 VAL A C 1
ATOM 918 O O . VAL A 1 115 ? -26.290 -9.742 13.406 1.00 87.69 115 VAL A O 1
ATOM 921 N N . GLN A 1 116 ? -24.401 -8.815 12.630 1.00 81.56 116 GLN A N 1
ATOM 922 C CA . GLN A 1 116 ? -24.755 -8.895 11.210 1.00 81.56 116 GLN A CA 1
ATOM 923 C C . GLN A 1 116 ? -23.518 -9.072 10.323 1.00 81.56 116 GLN A C 1
ATOM 925 O O . GLN A 1 116 ? -22.385 -8.993 10.789 1.00 81.56 116 GLN A O 1
ATOM 930 N N . GLY A 1 117 ? -23.731 -9.331 9.029 1.00 77.38 117 GLY A N 1
ATOM 931 C CA . GLY A 1 117 ? -22.638 -9.461 8.057 1.00 77.38 117 GLY A CA 1
ATOM 932 C C . GLY A 1 117 ? -21.893 -10.799 8.095 1.00 77.38 117 GLY A C 1
ATOM 933 O O . GLY A 1 117 ? -20.847 -10.921 7.472 1.00 77.38 117 GLY A O 1
ATOM 934 N N . GLY A 1 118 ? -22.426 -11.811 8.789 1.00 83.50 118 GLY A N 1
ATOM 935 C CA . GLY A 1 118 ? -21.786 -13.129 8.908 1.00 83.50 118 GLY A CA 1
ATOM 936 C C . GLY A 1 118 ? -20.605 -13.170 9.882 1.00 83.50 118 GLY A C 1
ATOM 937 O O . GLY A 1 118 ? -19.877 -14.158 9.893 1.00 83.50 118 GLY A O 1
ATOM 938 N N . PHE A 1 119 ? -20.437 -12.116 10.679 1.00 86.88 119 PHE A N 1
ATOM 939 C CA . PHE A 1 119 ? -19.483 -12.043 11.780 1.00 86.88 119 PHE A CA 1
ATOM 940 C C . PHE A 1 119 ? -20.134 -12.513 13.079 1.00 86.88 119 PHE A C 1
ATOM 942 O O . PHE A 1 119 ? -21.353 -12.461 13.216 1.00 86.88 119 PHE A O 1
ATOM 949 N N . ASP A 1 120 ? -19.328 -12.975 14.023 1.00 86.88 120 ASP A N 1
ATOM 950 C CA . ASP A 1 120 ? -19.741 -13.306 15.383 1.00 86.88 120 ASP A CA 1
ATOM 951 C C . ASP A 1 120 ? -19.532 -12.131 16.339 1.00 86.88 120 ASP A C 1
ATOM 953 O O . ASP A 1 120 ? -18.734 -11.231 16.072 1.00 86.88 120 ASP A O 1
ATOM 957 N N . GLN A 1 121 ? -20.250 -12.141 17.463 1.00 87.94 121 GLN A N 1
ATOM 958 C CA . GLN A 1 121 ? -20.161 -11.074 18.458 1.00 87.94 121 GLN A CA 1
ATOM 959 C C . GLN A 1 121 ? -18.729 -10.893 18.979 1.00 87.94 121 GLN A C 1
ATOM 961 O O . GLN A 1 121 ? -18.237 -9.770 19.018 1.00 87.94 121 GLN A O 1
ATOM 966 N N . GLU A 1 122 ? -18.035 -11.995 19.279 1.00 87.44 122 GLU A N 1
ATOM 967 C CA . GLU A 1 122 ? -16.654 -11.981 19.772 1.00 87.44 122 GLU A CA 1
ATOM 968 C C . GLU A 1 122 ? -15.706 -11.299 18.772 1.00 87.44 122 GLU A C 1
ATOM 970 O O . GLU A 1 122 ? -14.875 -10.477 19.161 1.00 87.44 122 GLU A O 1
ATOM 975 N N . SER A 1 123 ? -15.848 -11.574 17.470 1.00 87.81 123 SER A N 1
ATOM 976 C CA . SER A 1 123 ? -15.071 -10.888 16.433 1.00 87.81 123 SER A CA 1
ATOM 977 C C . SER A 1 123 ? -15.309 -9.376 16.415 1.00 87.81 123 SER A C 1
ATOM 979 O O . SER A 1 123 ? -14.346 -8.615 16.342 1.00 87.81 123 SER A O 1
ATOM 981 N N . LEU A 1 124 ? -16.563 -8.929 16.535 1.00 90.31 124 LEU A N 1
ATOM 982 C CA . LEU A 1 124 ? -16.922 -7.509 16.491 1.00 90.31 124 LEU A CA 1
ATOM 983 C C . LEU A 1 124 ? -16.485 -6.766 17.760 1.00 90.31 124 LEU A C 1
ATOM 985 O O . LEU A 1 124 ? -15.996 -5.635 17.657 1.00 90.31 124 LEU A O 1
ATOM 989 N N . ASP A 1 125 ? -16.603 -7.418 18.919 1.00 89.94 125 ASP A N 1
ATOM 990 C CA . ASP A 1 125 ? -16.151 -6.910 20.217 1.00 89.94 125 ASP A CA 1
ATOM 991 C C . ASP A 1 125 ? -14.623 -6.748 20.248 1.00 89.94 125 ASP A C 1
ATOM 993 O O . ASP A 1 125 ? -14.116 -5.720 20.703 1.00 89.94 125 ASP A O 1
ATOM 997 N N . ARG A 1 126 ? -13.875 -7.695 19.660 1.00 91.19 126 ARG A N 1
ATOM 998 C CA . ARG A 1 126 ? -12.408 -7.612 19.513 1.00 91.19 126 ARG A CA 1
ATOM 999 C C . ARG A 1 126 ? -11.965 -6.375 18.735 1.00 91.19 126 ARG A C 1
ATOM 1001 O O . ARG A 1 126 ? -10.920 -5.784 19.004 1.00 91.19 126 ARG A O 1
ATOM 1008 N N . GLY A 1 127 ? -12.753 -5.970 17.742 1.00 90.31 127 GLY A N 1
ATOM 1009 C CA . GLY A 1 127 ? -12.613 -4.666 17.108 1.00 90.31 127 GLY A CA 1
ATOM 1010 C C . GLY A 1 127 ? -11.638 -4.582 15.926 1.00 90.31 127 GLY A C 1
ATOM 1011 O O . GLY A 1 127 ? -11.543 -3.498 15.340 1.00 90.31 127 GLY A O 1
ATOM 1012 N N . PHE A 1 128 ? -11.027 -5.687 15.487 1.00 92.25 128 PHE A N 1
ATOM 1013 C CA . PHE A 1 128 ? -10.217 -5.782 14.260 1.00 92.25 128 PHE A CA 1
ATOM 1014 C C . PHE A 1 128 ? -10.378 -7.139 13.545 1.00 92.25 128 PHE A C 1
ATOM 1016 O O . PHE A 1 128 ? -10.666 -8.152 14.176 1.00 92.25 128 PHE A O 1
ATOM 1023 N N . VAL A 1 129 ? -10.181 -7.150 12.221 1.00 91.75 129 VAL A N 1
ATOM 1024 C CA . VAL A 1 129 ? -10.307 -8.346 11.370 1.00 91.75 129 VAL A CA 1
ATOM 1025 C C . VAL A 1 129 ? -9.103 -9.281 11.535 1.00 91.75 129 VAL A C 1
ATOM 1027 O O . VAL A 1 129 ? -7.966 -8.819 11.629 1.00 91.75 129 VAL A O 1
ATOM 1030 N N . THR A 1 130 ? -9.344 -10.597 11.565 1.00 90.38 130 THR A N 1
ATOM 1031 C CA . THR A 1 130 ? -8.273 -11.612 11.697 1.00 90.38 130 THR A CA 1
ATOM 1032 C C . THR A 1 130 ? -8.413 -12.822 10.772 1.00 90.38 130 THR A C 1
ATOM 1034 O O . THR A 1 130 ? -7.559 -13.709 10.785 1.00 90.38 130 THR A O 1
ATOM 1037 N N . SER A 1 131 ? -9.477 -12.890 9.972 1.00 87.56 131 SER A N 1
ATOM 1038 C CA . SER A 1 131 ? -9.735 -13.974 9.020 1.00 87.56 131 SER A CA 1
ATOM 1039 C C . SER A 1 131 ? -9.393 -13.587 7.582 1.00 87.56 131 SER A C 1
ATOM 1041 O O . SER A 1 131 ? -9.064 -12.446 7.268 1.00 87.56 131 SER A O 1
ATOM 1043 N N . GLY A 1 132 ? -9.448 -14.572 6.681 1.00 89.75 132 GLY A N 1
ATOM 1044 C CA . GLY A 1 132 ? -9.167 -14.357 5.264 1.00 89.75 132 GLY A CA 1
ATOM 1045 C C . GLY A 1 132 ? -7.706 -13.979 5.031 1.00 89.75 132 GLY A C 1
ATOM 1046 O O . GLY A 1 132 ? -6.807 -14.598 5.602 1.00 89.75 132 GLY A O 1
ATOM 1047 N N . LEU A 1 133 ? -7.471 -12.958 4.210 1.00 91.06 133 LEU A N 1
ATOM 1048 C CA . LEU A 1 133 ? -6.124 -12.462 3.908 1.00 91.06 133 LEU A CA 1
ATOM 1049 C C . LEU A 1 133 ? -5.464 -11.844 5.148 1.00 91.06 133 LEU A C 1
ATOM 1051 O O . LEU A 1 133 ? -4.252 -11.960 5.322 1.00 91.06 133 LEU A O 1
ATOM 1055 N N . TRP A 1 134 ? -6.277 -11.297 6.055 1.00 92.12 134 TRP A N 1
ATOM 1056 C CA . TRP A 1 134 ? -5.825 -10.739 7.328 1.00 92.12 134 TRP A CA 1
ATOM 1057 C C . TRP A 1 134 ? -5.313 -11.822 8.293 1.00 92.12 134 TRP A C 1
ATOM 1059 O O . TRP A 1 134 ? -4.556 -11.546 9.208 1.00 92.12 134 TRP A O 1
ATOM 1069 N N . SER A 1 135 ? -5.632 -13.100 8.071 1.00 90.88 135 SER A N 1
ATOM 1070 C CA . SER A 1 135 ? -5.014 -14.178 8.861 1.00 90.88 135 SER A CA 1
ATOM 1071 C C . SER A 1 135 ? -3.555 -14.458 8.481 1.00 90.88 135 SER A C 1
ATOM 1073 O O . SER A 1 135 ? -2.819 -15.045 9.274 1.00 90.88 135 SER A O 1
ATOM 1075 N N . LEU A 1 136 ? -3.149 -14.057 7.271 1.00 89.75 136 LEU A N 1
ATOM 1076 C CA . LEU A 1 136 ? -1.816 -14.295 6.721 1.00 89.75 136 LEU A CA 1
ATOM 1077 C C . LEU A 1 136 ? -0.912 -13.082 6.927 1.00 89.75 136 LEU A C 1
ATOM 1079 O O . LEU A 1 136 ? 0.231 -13.229 7.343 1.00 89.75 136 LEU A O 1
ATOM 1083 N N . SER A 1 137 ? -1.435 -11.889 6.664 1.00 93.44 137 SER A N 1
ATOM 1084 C CA . SER A 1 137 ? -0.724 -10.623 6.796 1.00 93.44 137 SER A CA 1
ATOM 1085 C C . SER A 1 137 ? -1.573 -9.651 7.595 1.00 93.44 137 SER A C 1
ATOM 1087 O O . SER A 1 137 ? -2.787 -9.622 7.430 1.00 93.44 137 SER A O 1
ATOM 1089 N N . ARG A 1 138 ? -0.955 -8.836 8.451 1.00 94.06 138 ARG A N 1
ATOM 1090 C CA . ARG A 1 138 ? -1.690 -7.825 9.219 1.00 94.06 138 ARG A CA 1
ATOM 1091 C C . ARG A 1 138 ? -2.142 -6.654 8.365 1.00 94.06 138 ARG A C 1
ATOM 1093 O O . ARG A 1 138 ? -3.074 -5.982 8.778 1.00 94.06 138 ARG A O 1
ATOM 1100 N N . HIS A 1 139 ? -1.502 -6.430 7.217 1.00 95.12 139 HIS A N 1
ATOM 1101 C CA . HIS A 1 139 ? -1.861 -5.393 6.247 1.00 95.12 139 HIS A CA 1
ATOM 1102 C C . HIS A 1 139 ? -1.724 -5.952 4.821 1.00 95.12 139 HIS A C 1
ATOM 1104 O O . HIS A 1 139 ? -0.794 -5.590 4.096 1.00 95.12 139 HIS A O 1
ATOM 1110 N N . PRO A 1 140 ? -2.605 -6.885 4.409 1.00 95.44 140 PRO A N 1
ATOM 1111 C CA . PRO A 1 140 ? -2.505 -7.546 3.109 1.00 95.44 140 PRO A CA 1
ATOM 1112 C C . PRO A 1 140 ? -2.736 -6.573 1.946 1.00 95.44 140 PRO A C 1
ATOM 1114 O O . PRO A 1 140 ? -2.089 -6.702 0.912 1.00 95.44 140 PRO A O 1
ATOM 1117 N N . ASN A 1 141 ? -3.599 -5.573 2.138 1.00 95.31 141 ASN A N 1
ATOM 1118 C CA . ASN A 1 141 ? -3.806 -4.479 1.191 1.00 95.31 141 ASN A CA 1
ATOM 1119 C C . ASN A 1 141 ? -2.534 -3.632 1.032 1.00 95.31 141 ASN A C 1
ATOM 1121 O O . ASN A 1 141 ? -2.065 -3.435 -0.078 1.00 95.31 141 ASN A O 1
ATOM 1125 N N . PHE A 1 142 ? -1.889 -3.243 2.136 1.00 95.25 142 PHE A N 1
ATOM 1126 C CA . PHE A 1 142 ? -0.638 -2.477 2.082 1.00 95.25 142 PHE A CA 1
ATOM 1127 C C . PHE A 1 142 ? 0.506 -3.277 1.460 1.00 95.25 142 PHE A C 1
ATOM 1129 O O . PHE A 1 142 ? 1.382 -2.708 0.815 1.00 95.25 142 PHE A O 1
ATOM 1136 N N . ALA A 1 143 ? 0.544 -4.593 1.675 1.00 95.75 143 ALA A N 1
ATOM 1137 C CA . ALA A 1 143 ? 1.525 -5.459 1.035 1.00 95.75 143 ALA A CA 1
ATOM 1138 C C . ALA A 1 143 ? 1.306 -5.524 -0.486 1.00 95.75 143 ALA A C 1
ATOM 1140 O O . ALA A 1 143 ? 2.274 -5.409 -1.237 1.00 95.75 143 ALA A O 1
ATOM 1141 N N . ALA A 1 144 ? 0.054 -5.669 -0.936 1.00 96.44 144 ALA A N 1
ATOM 1142 C CA . ALA A 1 144 ? -0.290 -5.662 -2.357 1.00 96.44 144 ALA A CA 1
ATOM 1143 C C . ALA A 1 144 ? 0.068 -4.319 -3.007 1.00 96.44 144 ALA A C 1
ATOM 1145 O O . ALA A 1 144 ? 0.818 -4.307 -3.979 1.00 96.44 144 ALA A O 1
ATOM 1146 N N . GLU A 1 145 ? -0.348 -3.214 -2.396 1.00 95.62 145 GLU A N 1
ATOM 1147 C CA . GLU A 1 145 ? -0.110 -1.847 -2.862 1.00 95.62 145 GLU A CA 1
ATOM 1148 C C . GLU A 1 145 ? 1.392 -1.531 -2.983 1.00 95.62 145 GLU A C 1
ATOM 1150 O O . GLU A 1 145 ? 1.877 -1.129 -4.036 1.00 95.62 145 GLU A O 1
ATOM 1155 N N . GLN A 1 146 ? 2.196 -1.83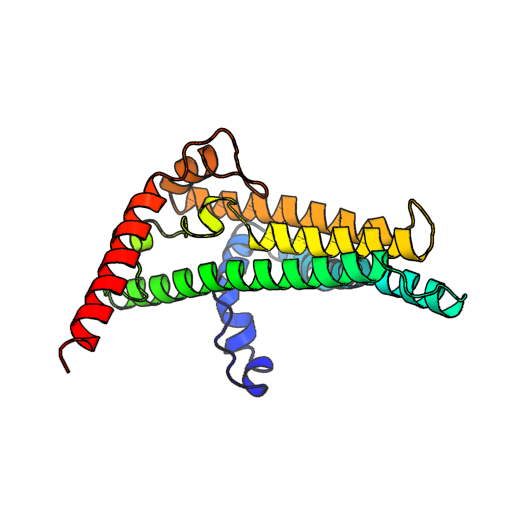7 -1.960 1.00 96.56 146 GLN A N 1
ATOM 1156 C CA . GLN A 1 146 ? 3.658 -1.712 -2.055 1.00 96.56 146 GLN A CA 1
ATOM 1157 C C . GLN A 1 146 ? 4.244 -2.566 -3.190 1.00 96.56 146 GLN A C 1
ATOM 1159 O O . GLN A 1 146 ? 5.131 -2.117 -3.917 1.00 96.56 146 GLN A O 1
ATOM 1164 N N . THR A 1 147 ? 3.741 -3.792 -3.362 1.00 97.19 147 THR A N 1
ATOM 1165 C CA . THR A 1 147 ? 4.224 -4.704 -4.406 1.00 97.19 147 THR A CA 1
ATOM 1166 C C . THR A 1 147 ? 3.872 -4.193 -5.802 1.00 97.19 147 THR A C 1
ATOM 1168 O O . THR A 1 147 ? 4.706 -4.309 -6.693 1.00 97.19 147 THR A O 1
ATOM 1171 N N . ILE A 1 148 ? 2.701 -3.576 -6.000 1.00 97.75 148 ILE A N 1
ATOM 1172 C CA . ILE A 1 148 ? 2.291 -2.962 -7.275 1.00 97.75 148 ILE A CA 1
ATOM 1173 C C . ILE A 1 148 ? 3.351 -1.964 -7.746 1.00 97.75 148 ILE A C 1
ATOM 1175 O O . ILE A 1 148 ? 3.846 -2.073 -8.867 1.00 97.75 148 ILE A O 1
ATOM 1179 N N . TRP A 1 149 ? 3.769 -1.044 -6.877 1.00 97.62 149 TRP A N 1
ATOM 1180 C CA . TRP A 1 149 ? 4.730 -0.004 -7.253 1.00 97.62 149 TRP A CA 1
ATOM 1181 C C . TRP A 1 149 ? 6.155 -0.530 -7.430 1.00 97.62 149 TRP A C 1
ATOM 1183 O O . TRP A 1 149 ? 6.865 -0.076 -8.328 1.00 97.62 149 TRP A O 1
ATOM 1193 N N . VAL A 1 150 ? 6.571 -1.528 -6.642 1.00 97.56 150 VAL A N 1
ATOM 1194 C CA . VAL A 1 150 ? 7.862 -2.204 -6.858 1.00 97.56 150 VAL A CA 1
ATOM 1195 C C . VAL A 1 150 ? 7.872 -2.960 -8.188 1.00 97.56 150 VAL A C 1
ATOM 1197 O O . VAL A 1 150 ? 8.841 -2.862 -8.938 1.00 97.56 150 VAL A O 1
ATOM 1200 N N . VAL A 1 151 ? 6.797 -3.681 -8.510 1.00 98.00 151 VAL A N 1
ATOM 1201 C CA . VAL A 1 151 ? 6.662 -4.421 -9.771 1.00 98.00 151 VAL A CA 1
ATOM 1202 C C . VAL A 1 151 ? 6.609 -3.463 -10.959 1.00 98.00 151 VAL A C 1
ATOM 1204 O O . VAL A 1 151 ? 7.256 -3.729 -11.967 1.00 98.00 151 VAL A O 1
ATOM 1207 N N . LEU A 1 152 ? 5.915 -2.328 -10.840 1.00 97.81 152 LEU A N 1
ATOM 1208 C CA . LEU A 1 152 ? 5.893 -1.300 -11.881 1.00 97.81 152 LEU A CA 1
ATOM 1209 C C . LEU A 1 152 ? 7.289 -0.701 -12.120 1.00 97.81 152 LEU A C 1
ATOM 1211 O O . LEU A 1 152 ? 7.692 -0.521 -13.268 1.00 97.81 152 LEU A O 1
ATOM 1215 N N . TYR A 1 153 ? 8.054 -0.445 -11.055 1.00 98.06 153 TYR A N 1
ATOM 1216 C CA . TYR A 1 153 ? 9.453 -0.026 -11.168 1.00 98.06 153 TYR A CA 1
ATOM 1217 C C . TYR A 1 153 ? 10.319 -1.085 -11.867 1.00 98.06 153 TYR A C 1
ATOM 1219 O O . TYR A 1 153 ? 11.033 -0.766 -12.819 1.00 98.06 153 TYR A O 1
ATOM 1227 N N . MET A 1 154 ? 10.220 -2.351 -11.444 1.00 97.75 154 MET A N 1
ATOM 1228 C CA . MET A 1 154 ? 10.946 -3.464 -12.069 1.00 97.75 154 MET A CA 1
ATOM 1229 C C . MET A 1 154 ? 10.587 -3.623 -13.549 1.00 97.75 154 MET A C 1
ATOM 1231 O O . MET A 1 154 ? 11.473 -3.860 -14.367 1.00 97.75 154 MET A O 1
ATOM 1235 N N . TRP A 1 155 ? 9.312 -3.442 -13.902 1.00 97.50 155 TRP A N 1
ATOM 1236 C CA . TRP A 1 155 ? 8.854 -3.480 -15.286 1.00 97.50 155 TRP A CA 1
ATOM 1237 C C . TRP A 1 155 ? 9.457 -2.336 -16.110 1.00 97.50 155 TRP A C 1
ATOM 1239 O O . TRP A 1 155 ? 9.937 -2.563 -17.221 1.00 97.50 155 TRP A O 1
ATOM 1249 N N . GLY A 1 156 ? 9.525 -1.127 -15.547 1.00 96.62 156 GLY A N 1
ATOM 1250 C CA . GLY A 1 156 ? 10.215 0.005 -16.164 1.00 96.62 156 GLY A CA 1
ATOM 1251 C C . GLY A 1 156 ? 11.688 -0.290 -16.453 1.00 96.62 156 GLY A C 1
ATOM 1252 O O . GLY A 1 156 ? 12.123 -0.117 -17.588 1.00 96.62 156 GLY A O 1
ATOM 1253 N N . CYS A 1 157 ? 12.428 -0.801 -15.462 1.00 96.69 157 CYS A N 1
ATOM 1254 C CA . CYS A 1 157 ? 13.830 -1.209 -15.619 1.00 96.69 157 CYS A CA 1
ATOM 1255 C C . CYS A 1 157 ? 14.016 -2.286 -16.695 1.00 96.69 157 CYS A C 1
ATOM 1257 O O . CYS A 1 157 ? 14.922 -2.178 -17.523 1.00 96.69 157 CYS A O 1
ATOM 1259 N N . TRP A 1 158 ? 13.141 -3.298 -16.702 1.00 96.31 158 TRP A N 1
ATOM 1260 C CA . TRP A 1 158 ? 13.159 -4.368 -17.696 1.00 96.31 158 TRP A CA 1
ATOM 1261 C C . TRP A 1 158 ? 12.939 -3.828 -19.111 1.00 96.31 158 TRP A C 1
ATOM 1263 O O . TRP A 1 158 ? 13.741 -4.090 -19.999 1.00 96.31 158 TRP A O 1
ATOM 1273 N N . THR A 1 159 ? 11.887 -3.027 -19.302 1.00 95.62 159 THR A N 1
ATOM 1274 C CA . THR A 1 159 ? 11.503 -2.474 -20.613 1.00 95.62 159 THR A CA 1
ATOM 1275 C C . THR A 1 159 ? 12.576 -1.546 -21.177 1.00 95.62 159 THR A C 1
ATOM 1277 O O . THR A 1 159 ? 12.788 -1.506 -22.384 1.00 95.62 159 THR A O 1
ATOM 1280 N N . SER A 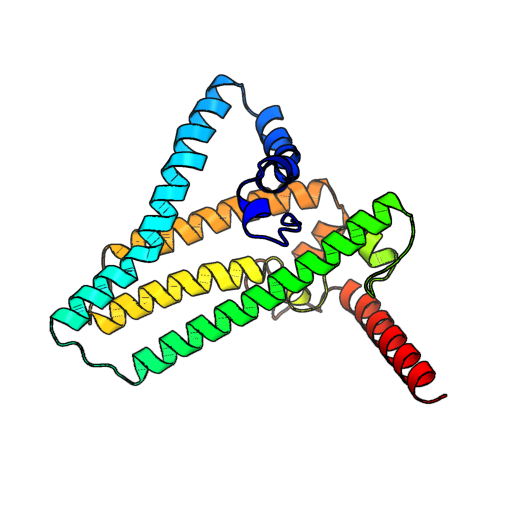1 160 ? 13.257 -0.781 -20.317 1.00 94.69 160 SER A N 1
ATOM 1281 C CA . SER A 1 160 ? 14.344 0.103 -20.747 1.00 94.69 160 SER A CA 1
ATOM 1282 C C . SER A 1 160 ? 15.700 -0.591 -20.887 1.00 94.69 160 SER A C 1
ATOM 1284 O O . SER A 1 160 ? 16.654 0.082 -21.254 1.00 94.69 160 SER A O 1
ATOM 1286 N N . GLU A 1 161 ? 15.816 -1.876 -20.530 1.00 94.56 161 GLU A N 1
ATOM 1287 C CA . GLU A 1 161 ? 17.094 -2.604 -20.433 1.00 94.56 161 GLU A CA 1
ATOM 1288 C C . GLU A 1 161 ? 18.120 -1.917 -19.505 1.00 94.56 161 GLU A C 1
ATOM 1290 O O . GLU A 1 161 ? 19.335 -2.008 -19.678 1.00 94.56 161 GLU A O 1
ATOM 1295 N N . VAL A 1 162 ? 17.628 -1.228 -18.469 1.00 94.50 162 VAL A N 1
ATOM 1296 C CA . VAL A 1 162 ? 18.450 -0.508 -17.488 1.00 94.50 162 VAL A CA 1
ATOM 1297 C C . VAL A 1 162 ? 18.176 -1.094 -16.115 1.00 94.50 162 VAL A C 1
ATOM 1299 O O . VAL A 1 162 ? 17.077 -0.961 -15.588 1.00 94.50 162 VAL A O 1
ATOM 1302 N N . VAL A 1 163 ? 19.195 -1.698 -15.504 1.00 93.44 163 VAL A N 1
ATOM 1303 C CA . VAL A 1 163 ? 19.074 -2.390 -14.207 1.00 93.44 163 VAL A CA 1
ATOM 1304 C C . VAL A 1 163 ? 18.592 -1.458 -13.089 1.00 93.44 163 VAL A C 1
ATOM 1306 O O . VAL A 1 163 ? 17.826 -1.872 -12.222 1.00 93.44 163 VAL A O 1
ATOM 1309 N N . PHE A 1 164 ? 19.030 -0.197 -13.106 1.00 95.25 164 PHE A N 1
ATOM 1310 C CA . PHE A 1 164 ? 18.691 0.791 -12.089 1.00 95.25 164 PHE A CA 1
ATOM 1311 C C . PHE A 1 164 ? 18.580 2.190 -12.693 1.00 95.25 164 PHE A C 1
ATOM 1313 O O . PHE A 1 164 ? 19.495 2.661 -13.365 1.00 95.25 164 PHE A O 1
ATOM 1320 N N . ASN A 1 165 ? 17.474 2.880 -12.419 1.00 94.94 165 ASN A N 1
ATOM 1321 C CA . ASN A 1 165 ? 17.249 4.251 -12.862 1.00 94.94 165 ASN A CA 1
ATOM 1322 C C . ASN A 1 165 ? 16.601 5.108 -11.756 1.00 94.94 165 ASN A C 1
ATOM 1324 O O . ASN A 1 165 ? 16.184 4.608 -10.709 1.00 94.94 165 ASN A O 1
ATOM 1328 N N . TRP A 1 166 ? 16.499 6.414 -12.012 1.00 96.12 166 TRP A N 1
ATOM 1329 C CA . TRP A 1 166 ? 16.033 7.426 -11.058 1.00 96.12 166 TRP A CA 1
ATOM 1330 C C . TRP A 1 166 ? 14.593 7.220 -10.554 1.00 96.12 166 TRP A C 1
ATOM 1332 O O . TRP A 1 166 ? 14.264 7.688 -9.464 1.00 96.12 166 TRP A O 1
ATOM 1342 N N . THR A 1 167 ? 13.745 6.486 -11.284 1.00 96.50 167 THR A N 1
ATOM 1343 C CA . THR A 1 167 ? 12.354 6.210 -10.870 1.00 96.50 167 THR A CA 1
ATOM 1344 C C . THR A 1 167 ? 12.272 5.318 -9.626 1.00 96.50 167 THR A C 1
ATOM 1346 O O . THR A 1 167 ? 11.239 5.274 -8.958 1.00 96.50 167 THR A O 1
ATOM 1349 N N . PHE A 1 168 ? 13.395 4.699 -9.231 1.00 96.69 168 PHE A N 1
ATOM 1350 C CA . PHE A 1 168 ? 13.551 3.990 -7.959 1.00 96.69 168 PHE A CA 1
ATOM 1351 C C . PHE A 1 168 ? 13.157 4.842 -6.753 1.00 96.69 168 PHE A C 1
ATOM 1353 O O . PHE A 1 168 ? 12.609 4.321 -5.782 1.00 96.69 168 PHE A O 1
ATOM 1360 N N . VAL A 1 169 ? 13.422 6.153 -6.815 1.00 96.81 169 VAL A N 1
ATOM 1361 C CA . VAL A 1 169 ? 13.100 7.086 -5.729 1.00 96.81 169 VAL A CA 1
ATOM 1362 C C . VAL A 1 169 ? 11.607 7.039 -5.407 1.00 96.81 169 VAL A C 1
ATOM 1364 O O . VAL A 1 169 ? 11.256 7.004 -4.234 1.00 96.81 169 VAL A O 1
ATOM 1367 N N . GLY A 1 170 ? 10.735 6.940 -6.416 1.00 95.12 170 GLY A N 1
ATOM 1368 C CA . GLY A 1 170 ? 9.294 6.807 -6.202 1.00 95.12 170 GLY A CA 1
ATOM 1369 C C . GLY A 1 170 ? 8.944 5.554 -5.405 1.00 95.12 170 GLY A C 1
ATOM 1370 O O . GLY A 1 170 ? 8.373 5.658 -4.319 1.00 95.12 170 GLY A O 1
ATOM 1371 N N . ALA A 1 171 ? 9.343 4.379 -5.901 1.00 95.44 171 ALA A N 1
ATOM 1372 C CA . ALA A 1 171 ? 9.061 3.104 -5.241 1.00 95.44 171 ALA A CA 1
ATOM 1373 C C . ALA A 1 171 ? 9.650 3.043 -3.818 1.00 95.44 171 ALA A C 1
ATOM 1375 O O . ALA A 1 171 ? 8.952 2.673 -2.875 1.00 95.44 171 ALA A O 1
ATOM 1376 N N . MET A 1 172 ? 10.906 3.463 -3.631 1.00 96.31 172 MET A N 1
ATOM 1377 C CA . MET A 1 172 ? 11.566 3.435 -2.323 1.00 96.31 172 MET A CA 1
ATOM 1378 C C . MET A 1 172 ? 10.927 4.411 -1.327 1.00 96.31 172 MET A C 1
ATOM 1380 O O . MET A 1 172 ? 10.667 4.038 -0.182 1.00 96.31 172 MET A O 1
ATOM 1384 N N . SER A 1 173 ? 10.629 5.648 -1.741 1.00 95.31 173 SER A N 1
ATOM 1385 C CA . SER A 1 173 ? 9.932 6.610 -0.880 1.00 95.31 173 SER A CA 1
ATOM 1386 C C . SER A 1 173 ? 8.549 6.104 -0.467 1.00 95.31 173 SER A C 1
ATOM 1388 O O . SER A 1 173 ? 8.137 6.326 0.672 1.00 95.31 173 SER A O 1
ATOM 1390 N N . TYR A 1 174 ? 7.864 5.370 -1.348 1.00 95.19 174 TYR A N 1
ATOM 1391 C CA . TYR A 1 174 ? 6.576 4.757 -1.039 1.00 95.19 174 TYR A CA 1
ATOM 1392 C C . TYR A 1 174 ? 6.699 3.669 0.034 1.00 95.19 174 TYR A C 1
ATOM 1394 O O . TYR A 1 174 ? 5.971 3.699 1.024 1.00 95.19 174 TYR A O 1
ATOM 1402 N N . LEU A 1 175 ? 7.681 2.769 -0.084 1.00 95.69 175 LEU A N 1
ATOM 1403 C CA . LEU A 1 175 ? 7.954 1.746 0.937 1.00 95.69 175 LEU A CA 1
ATOM 1404 C C . LEU A 1 175 ? 8.258 2.365 2.309 1.00 95.69 175 LEU A C 1
ATOM 1406 O O . LEU A 1 175 ? 7.729 1.926 3.333 1.00 95.69 175 LEU A O 1
ATOM 1410 N N . VAL A 1 176 ? 9.076 3.423 2.342 1.00 95.12 176 VAL A N 1
ATOM 1411 C CA . VAL A 1 176 ? 9.399 4.144 3.585 1.00 95.12 176 VAL A CA 1
ATOM 1412 C C . VAL A 1 176 ? 8.144 4.770 4.199 1.00 95.12 176 VAL A C 1
ATOM 1414 O O . VAL A 1 176 ? 7.928 4.644 5.410 1.00 95.12 176 VAL A O 1
ATOM 1417 N N . LEU A 1 177 ? 7.285 5.390 3.381 1.00 93.62 177 LEU A N 1
ATOM 1418 C CA . LEU A 1 177 ? 6.014 5.945 3.843 1.00 93.62 177 LEU A CA 1
ATOM 1419 C C . LEU A 1 177 ? 5.130 4.857 4.466 1.00 93.62 177 LEU A C 1
ATOM 1421 O O . LEU A 1 177 ? 4.624 5.041 5.577 1.00 93.62 177 LEU A O 1
ATOM 1425 N N . PHE A 1 178 ? 4.969 3.716 3.791 1.00 93.50 178 PHE A N 1
ATOM 1426 C CA . PHE A 1 178 ? 4.167 2.602 4.296 1.00 93.50 178 PHE A CA 1
ATOM 1427 C C . PHE A 1 178 ? 4.725 2.031 5.593 1.00 93.50 178 PHE A C 1
ATOM 1429 O O . PHE A 1 178 ? 3.949 1.718 6.499 1.00 93.50 178 PHE A O 1
ATOM 1436 N N . GLN A 1 179 ? 6.046 1.951 5.747 1.00 93.19 179 GLN A N 1
ATOM 1437 C CA . GLN A 1 179 ? 6.651 1.496 6.994 1.00 93.19 179 GLN A CA 1
ATOM 1438 C C . GLN A 1 179 ? 6.295 2.421 8.169 1.00 93.19 179 GLN A C 1
ATOM 1440 O O . GLN A 1 179 ? 5.886 1.930 9.229 1.00 93.19 179 GLN A O 1
ATOM 1445 N N . GLY A 1 180 ? 6.405 3.741 7.975 1.00 90.69 180 GLY A N 1
ATOM 1446 C CA . GLY A 1 180 ? 6.045 4.743 8.982 1.00 90.69 180 GLY A CA 1
ATOM 1447 C C . GLY A 1 180 ? 4.546 4.754 9.294 1.00 90.69 180 GLY A C 1
ATOM 1448 O O . GLY A 1 180 ? 4.149 4.669 10.458 1.00 90.69 180 GLY A O 1
ATOM 1449 N N . SER A 1 181 ? 3.711 4.768 8.253 1.00 89.69 181 SER A N 1
ATOM 1450 C CA . SER A 1 181 ? 2.247 4.747 8.365 1.00 89.69 181 SER A CA 1
ATOM 1451 C C . SER A 1 181 ? 1.746 3.492 9.084 1.00 89.69 181 SER A C 1
ATOM 1453 O O . SER A 1 181 ? 0.923 3.567 10.002 1.00 89.69 181 SER A O 1
ATOM 1455 N N . THR A 1 182 ? 2.299 2.327 8.742 1.00 92.75 182 THR A N 1
ATOM 1456 C CA . THR A 1 182 ? 1.923 1.055 9.370 1.00 92.75 182 THR A CA 1
ATOM 1457 C C . THR A 1 182 ? 2.329 1.024 10.835 1.00 92.75 182 THR A C 1
ATOM 1459 O O . THR A 1 182 ? 1.546 0.596 11.679 1.00 92.75 182 THR A O 1
ATOM 1462 N N . TRP A 1 183 ? 3.538 1.489 11.166 1.00 92.81 183 TRP A N 1
ATOM 1463 C CA . TRP A 1 183 ? 3.978 1.576 12.559 1.00 92.81 183 TRP A CA 1
ATOM 1464 C C . TRP A 1 183 ? 3.043 2.460 13.393 1.00 92.81 183 TRP A C 1
ATOM 1466 O O . TRP A 1 183 ? 2.577 2.030 14.449 1.00 92.81 183 TRP A O 1
ATOM 1476 N N . PHE A 1 184 ? 2.705 3.648 12.891 1.00 88.62 184 PHE A N 1
ATOM 1477 C CA . PHE A 1 184 ? 1.790 4.563 13.570 1.00 88.62 184 PHE A CA 1
ATOM 1478 C C . PHE A 1 184 ? 0.384 3.963 13.736 1.00 88.62 184 PHE A C 1
ATOM 1480 O O . PHE A 1 184 ? -0.196 4.000 14.823 1.00 88.62 184 PHE A O 1
ATOM 1487 N N . THR A 1 185 ? -0.140 3.337 12.681 1.00 89.12 185 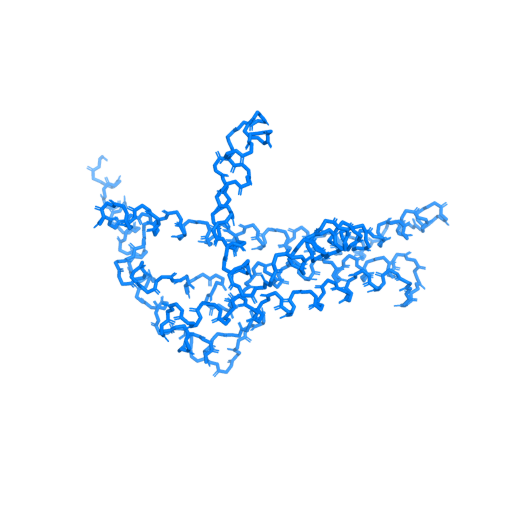THR A N 1
ATOM 1488 C CA . THR A 1 185 ? -1.462 2.696 12.687 1.00 89.12 185 THR A CA 1
ATOM 1489 C C . THR A 1 185 ? -1.526 1.538 13.684 1.00 89.12 185 THR A C 1
ATOM 1491 O O . THR A 1 185 ? -2.493 1.417 14.441 1.00 89.12 185 THR A O 1
ATOM 1494 N N . GLU A 1 186 ? -0.491 0.696 13.736 1.00 92.50 186 GLU A N 1
ATOM 1495 C CA . GLU A 1 186 ? -0.412 -0.398 14.706 1.00 92.50 186 GLU A CA 1
ATOM 1496 C C . GLU A 1 186 ? -0.273 0.115 16.139 1.00 92.50 186 GLU A C 1
ATOM 1498 O O . GLU A 1 186 ? -0.892 -0.451 17.035 1.00 92.50 186 GLU A O 1
ATOM 1503 N N . LEU A 1 187 ? 0.462 1.209 16.362 1.00 89.56 187 LEU A N 1
ATOM 1504 C CA . LEU A 1 187 ? 0.592 1.833 17.679 1.00 89.56 187 LEU A CA 1
ATOM 1505 C C . LEU A 1 187 ? -0.765 2.323 18.200 1.00 89.56 187 LEU A C 1
ATOM 1507 O O . LEU A 1 187 ? -1.117 2.052 19.348 1.00 89.56 187 LEU A O 1
ATOM 1511 N N . ILE A 1 188 ? -1.553 3.003 17.362 1.00 87.56 188 ILE A N 1
ATOM 1512 C CA . ILE A 1 188 ? -2.913 3.431 17.728 1.00 87.56 188 ILE A CA 1
ATOM 1513 C C . ILE A 1 188 ? -3.807 2.215 17.988 1.00 87.56 188 ILE A C 1
ATOM 1515 O O . ILE A 1 188 ? -4.550 2.182 18.970 1.00 87.56 188 ILE A O 1
ATOM 1519 N N . THR A 1 189 ? -3.730 1.203 17.123 1.00 90.31 189 THR A N 1
ATOM 1520 C CA . THR A 1 189 ? -4.580 0.010 17.217 1.00 90.31 189 THR A CA 1
ATOM 1521 C C . THR A 1 189 ? -4.272 -0.797 18.478 1.00 90.31 189 THR A C 1
ATOM 1523 O O . THR A 1 189 ? -5.201 -1.178 19.184 1.00 90.31 189 THR A O 1
ATOM 1526 N N . ALA A 1 190 ? -2.995 -0.975 18.822 1.00 90.81 190 ALA A N 1
ATOM 1527 C CA . ALA A 1 190 ? -2.561 -1.669 20.033 1.00 90.81 190 ALA A CA 1
ATOM 1528 C C . ALA A 1 190 ? -2.975 -0.939 21.319 1.00 90.81 190 ALA A C 1
ATOM 1530 O O . ALA A 1 190 ? -3.316 -1.583 22.305 1.00 90.81 190 ALA A O 1
ATOM 1531 N N . LYS A 1 191 ? -2.998 0.402 21.310 1.00 89.44 191 LYS A N 1
ATOM 1532 C CA . LYS A 1 191 ? -3.532 1.191 22.434 1.00 89.44 191 LYS A CA 1
ATOM 1533 C C . LYS A 1 191 ? -5.044 1.034 22.593 1.00 89.44 191 LYS A C 1
ATOM 1535 O O . LYS A 1 191 ? -5.552 1.145 23.702 1.00 89.44 191 LYS A O 1
ATOM 1540 N N . LYS A 1 192 ? -5.761 0.817 21.488 1.00 89.12 192 LYS A N 1
ATOM 1541 C CA . LYS A 1 192 ? -7.223 0.720 21.476 1.00 89.12 192 LYS A CA 1
ATOM 1542 C C . LYS A 1 192 ? -7.739 -0.686 21.785 1.00 89.12 192 LYS A C 1
ATOM 1544 O O . LYS A 1 192 ? -8.785 -0.804 22.415 1.00 89.12 192 LYS A O 1
ATOM 1549 N N . TYR A 1 193 ? -7.041 -1.727 21.334 1.00 92.00 193 TYR A N 1
ATOM 1550 C CA . TYR A 1 193 ? -7.458 -3.122 21.495 1.00 92.00 193 TYR A CA 1
ATOM 1551 C C . TYR A 1 193 ? -6.319 -3.945 22.118 1.00 92.00 193 TYR A C 1
ATOM 1553 O O . TYR A 1 193 ? -5.345 -4.242 21.421 1.00 92.00 193 TYR A O 1
ATOM 1561 N N . PRO A 1 194 ? -6.433 -4.351 23.398 1.00 89.12 194 PRO A N 1
ATOM 1562 C CA . PRO A 1 194 ? -5.397 -5.128 24.087 1.00 89.12 194 PRO A CA 1
ATOM 1563 C C . PRO A 1 194 ? -5.025 -6.434 23.366 1.00 89.12 194 PRO A C 1
ATOM 1565 O O . PRO A 1 194 ? -3.846 -6.769 23.241 1.00 89.12 194 PRO A O 1
ATOM 1568 N N . ASP A 1 195 ? -6.015 -7.125 22.791 1.00 89.38 195 ASP A N 1
ATOM 1569 C CA . ASP A 1 195 ? -5.817 -8.391 22.069 1.00 89.38 195 ASP A CA 1
ATOM 1570 C C . ASP A 1 195 ? -5.006 -8.245 20.773 1.00 89.38 195 ASP A C 1
ATOM 1572 O O . ASP A 1 195 ? -4.529 -9.236 20.211 1.00 89.38 195 ASP A O 1
ATOM 1576 N N . TYR A 1 196 ? -4.791 -7.015 20.295 1.00 92.56 196 TYR A N 1
ATOM 1577 C CA . TYR A 1 196 ? -4.005 -6.765 19.090 1.00 92.56 196 TYR A CA 1
ATOM 1578 C C . TYR A 1 196 ? -2.542 -7.202 19.248 1.00 92.56 196 TYR A C 1
ATOM 1580 O O . TYR A 1 196 ? -1.926 -7.644 18.278 1.00 92.56 196 TYR A O 1
ATOM 1588 N N . GLN A 1 197 ? -1.993 -7.173 20.467 1.00 89.50 197 GLN A N 1
ATOM 1589 C CA . GLN A 1 197 ? -0.633 -7.662 20.727 1.00 89.50 197 GLN A CA 1
ATOM 1590 C C . GLN A 1 197 ? -0.503 -9.169 20.462 1.00 89.50 197 GLN A C 1
ATOM 1592 O O . GLN A 1 197 ? 0.485 -9.622 19.880 1.00 89.50 197 GLN A O 1
ATOM 1597 N N . GLN A 1 198 ? -1.532 -9.952 20.807 1.00 89.31 198 GLN A N 1
ATOM 1598 C CA . GLN A 1 198 ? -1.557 -11.393 20.534 1.00 89.31 198 GLN A CA 1
ATOM 1599 C C . GLN A 1 198 ? -1.598 -11.677 19.029 1.00 89.31 198 GLN A C 1
ATOM 1601 O O . GLN A 1 198 ? -1.003 -12.643 18.550 1.00 89.31 198 GLN A O 1
ATOM 1606 N N . TYR A 1 199 ? -2.286 -10.819 18.277 1.00 90.38 199 TYR A N 1
ATOM 1607 C CA . TYR A 1 199 ? -2.332 -10.877 16.823 1.00 90.38 199 TYR A CA 1
ATOM 1608 C C . TYR A 1 199 ? -0.984 -10.493 16.193 1.00 90.38 199 TYR A C 1
ATOM 1610 O O . TYR A 1 199 ? -0.495 -11.212 15.319 1.00 90.38 199 TYR A O 1
ATOM 1618 N N . GLN A 1 200 ? -0.320 -9.444 16.693 1.00 90.94 200 GLN A N 1
ATOM 1619 C CA . GLN A 1 200 ? 1.022 -9.042 16.254 1.00 90.94 200 GLN A CA 1
ATOM 1620 C C . GLN A 1 200 ? 2.084 -10.126 16.468 1.00 90.94 200 GLN A C 1
ATOM 1622 O O . GLN A 1 200 ? 2.975 -10.274 15.632 1.00 90.94 200 GLN A O 1
ATOM 1627 N N . ALA A 1 201 ? 1.979 -10.899 17.550 1.00 88.44 201 ALA A N 1
ATOM 1628 C CA . ALA A 1 201 ? 2.903 -11.994 17.839 1.00 88.44 201 ALA A CA 1
ATOM 1629 C C . ALA A 1 201 ? 2.786 -13.170 16.851 1.00 88.44 201 ALA A C 1
ATOM 1631 O O . ALA A 1 201 ? 3.724 -13.954 16.710 1.00 88.44 201 ALA A O 1
ATOM 1632 N N . ARG A 1 202 ? 1.639 -13.317 16.173 1.00 86.31 202 ARG A N 1
ATOM 1633 C CA . ARG A 1 202 ? 1.339 -14.494 15.345 1.00 86.31 202 ARG A CA 1
ATOM 1634 C C . ARG A 1 202 ? 1.345 -14.203 13.852 1.00 86.31 202 ARG A C 1
ATOM 1636 O O . ARG A 1 202 ? 1.930 -14.952 13.081 1.00 86.31 202 ARG A O 1
ATOM 1643 N N . VAL A 1 203 ? 0.726 -13.107 13.434 1.00 91.06 203 VAL A N 1
ATOM 1644 C CA . VAL A 1 203 ? 0.562 -12.773 12.014 1.00 91.06 203 VAL A CA 1
ATOM 1645 C C . VAL A 1 203 ? 1.631 -11.769 11.610 1.00 91.06 203 VAL A C 1
ATOM 1647 O O . VAL A 1 203 ? 1.831 -10.793 12.323 1.00 91.06 203 VAL A O 1
ATOM 1650 N N . GLY A 1 204 ? 2.339 -11.987 10.500 1.00 90.88 204 GLY A N 1
ATOM 1651 C CA . GLY A 1 204 ? 3.392 -11.073 10.038 1.00 90.88 204 GLY A CA 1
ATOM 1652 C C . GLY A 1 204 ? 2.832 -9.751 9.496 1.00 90.88 204 GLY A C 1
ATOM 1653 O O . GLY A 1 204 ? 1.675 -9.681 9.095 1.00 90.88 204 GLY A O 1
ATOM 1654 N N . LYS A 1 205 ? 3.633 -8.673 9.506 1.00 91.00 205 LYS A N 1
ATOM 1655 C CA . LYS A 1 205 ? 3.163 -7.320 9.132 1.00 91.00 205 LYS A CA 1
ATOM 1656 C C . LYS A 1 205 ? 2.696 -7.239 7.671 1.00 91.00 205 LYS A C 1
ATOM 1658 O O . LYS A 1 205 ? 1.566 -6.833 7.431 1.00 91.00 205 LYS A O 1
ATOM 1663 N N . PHE A 1 206 ? 3.572 -7.616 6.736 1.00 91.69 206 PHE A N 1
ATOM 1664 C CA . PHE A 1 206 ? 3.303 -7.607 5.290 1.00 91.69 206 PHE A CA 1
ATOM 1665 C C . PHE A 1 206 ? 3.363 -9.011 4.684 1.00 91.69 206 PHE A C 1
ATOM 1667 O O . PHE A 1 206 ? 2.500 -9.365 3.885 1.00 91.69 206 PHE A O 1
ATOM 1674 N N . LEU A 1 207 ? 4.345 -9.818 5.100 1.00 88.56 207 LEU A N 1
ATOM 1675 C CA . LEU A 1 207 ? 4.515 -11.203 4.663 1.00 88.56 207 LEU A CA 1
ATOM 1676 C C . LEU A 1 207 ? 3.994 -12.195 5.713 1.00 88.56 207 LEU A C 1
ATOM 1678 O O . LEU A 1 207 ? 4.058 -11.890 6.910 1.00 88.56 207 LEU A O 1
ATOM 1682 N N . PRO A 1 208 ? 3.530 -13.389 5.295 1.00 85.31 208 PRO A N 1
ATOM 1683 C CA . PRO A 1 208 ? 3.085 -14.423 6.217 1.00 85.31 208 PRO A CA 1
ATOM 1684 C C . PRO A 1 208 ? 4.181 -14.881 7.172 1.00 85.31 208 PRO A C 1
ATOM 1686 O O . PRO A 1 208 ? 5.325 -15.097 6.773 1.00 85.31 208 PRO A O 1
ATOM 1689 N N . ASN A 1 209 ? 3.816 -15.089 8.436 1.00 82.88 209 ASN A N 1
ATOM 1690 C CA . ASN A 1 209 ? 4.706 -15.739 9.388 1.00 82.88 209 ASN A CA 1
ATOM 1691 C C . ASN A 1 209 ? 4.598 -17.260 9.222 1.00 82.88 209 ASN A C 1
ATOM 1693 O O . ASN A 1 209 ? 3.664 -17.882 9.724 1.00 82.88 209 ASN A O 1
ATOM 1697 N N . ILE A 1 210 ? 5.561 -17.849 8.514 1.00 77.69 210 ILE A N 1
ATOM 1698 C CA . ILE A 1 210 ? 5.588 -19.283 8.180 1.00 77.69 210 ILE A CA 1
ATOM 1699 C C . ILE A 1 210 ? 5.759 -20.156 9.441 1.00 77.69 210 ILE A C 1
ATOM 1701 O O . ILE A 1 210 ? 5.360 -21.316 9.453 1.00 77.69 210 ILE A O 1
ATOM 1705 N N . PHE A 1 211 ? 6.297 -19.592 10.527 1.00 74.00 211 PHE A N 1
ATOM 1706 C CA . PHE A 1 211 ? 6.567 -20.305 11.780 1.00 74.00 211 PHE A CA 1
ATOM 1707 C C . PHE A 1 211 ? 5.456 -20.163 12.825 1.00 74.00 211 PHE A C 1
ATOM 1709 O O . PHE A 1 211 ? 5.552 -20.741 13.907 1.00 74.00 211 PHE A O 1
ATOM 1716 N N . SER A 1 212 ? 4.402 -19.393 12.542 1.00 69.25 212 SER A N 1
ATOM 1717 C CA . SER A 1 212 ? 3.318 -19.197 13.500 1.00 69.25 212 SER A CA 1
ATOM 1718 C C . SER A 1 212 ? 2.175 -20.181 13.293 1.00 69.25 212 SER A C 1
ATOM 1720 O O . SER A 1 212 ? 1.724 -20.428 12.175 1.00 69.25 212 SER A O 1
ATOM 1722 N N . THR A 1 213 ? 1.634 -20.692 14.399 1.00 63.12 213 THR A N 1
ATOM 1723 C CA . THR A 1 213 ? 0.307 -21.307 14.375 1.00 63.12 213 THR A CA 1
ATOM 1724 C C . THR A 1 213 ? -0.707 -20.187 14.145 1.00 63.12 213 THR A C 1
ATOM 1726 O O . THR A 1 213 ? -0.715 -19.201 14.883 1.00 63.12 213 THR A O 1
ATOM 1729 N N . GLY A 1 214 ? -1.510 -20.302 13.079 1.00 58.94 214 GLY A N 1
ATOM 1730 C CA . GLY A 1 214 ? -2.430 -19.249 12.630 1.00 58.94 214 GLY A CA 1
ATOM 1731 C C . GLY A 1 214 ? -3.285 -18.633 13.754 1.00 58.94 214 GLY A C 1
ATOM 1732 O O . GLY A 1 214 ? -3.433 -19.230 14.825 1.00 58.94 214 GLY A O 1
ATOM 1733 N N . PRO A 1 215 ? -3.859 -17.436 13.541 1.00 60.56 215 PRO A N 1
ATOM 1734 C CA . PRO A 1 215 ? -4.462 -16.657 14.620 1.00 60.56 215 PRO A CA 1
ATOM 1735 C C . PRO A 1 215 ? -5.527 -17.465 15.377 1.00 60.56 215 PRO A C 1
ATOM 1737 O O . PRO A 1 215 ? -6.389 -18.086 14.752 1.00 60.56 215 PRO A O 1
ATOM 1740 N N . VAL A 1 216 ? -5.476 -17.443 16.721 1.00 60.91 216 VAL A N 1
ATOM 1741 C CA . VAL A 1 216 ? -6.400 -18.181 17.625 1.00 60.91 216 VAL A CA 1
ATOM 1742 C C . VAL A 1 216 ? -7.852 -17.972 17.206 1.00 60.91 216 VAL A C 1
ATOM 1744 O O . VAL A 1 216 ? -8.654 -18.903 17.152 1.00 60.91 216 VAL A O 1
ATOM 1747 N N . PHE A 1 217 ? -8.136 -16.737 16.820 1.00 64.12 217 PHE A N 1
ATOM 1748 C CA . PHE A 1 217 ? -9.448 -16.234 16.483 1.00 64.12 217 PHE A CA 1
ATOM 1749 C C . PHE A 1 217 ? -9.987 -16.693 15.116 1.00 64.12 217 PHE A C 1
ATOM 1751 O O . PHE A 1 217 ? -11.199 -16.749 14.914 1.00 64.12 217 PHE A O 1
ATOM 1758 N N . ALA A 1 218 ? -9.128 -17.119 14.180 1.00 57.34 218 ALA A N 1
ATOM 1759 C CA . ALA A 1 218 ? -9.566 -17.514 12.837 1.00 57.34 218 ALA A CA 1
ATOM 1760 C C . ALA A 1 218 ? -10.371 -18.828 12.816 1.00 57.34 218 ALA A C 1
ATOM 1762 O O . ALA A 1 218 ? -11.137 -19.076 11.880 1.00 57.34 218 ALA A O 1
ATOM 1763 N N . LYS A 1 219 ? -10.221 -19.684 13.839 1.00 57.03 219 LYS A N 1
ATOM 1764 C CA . LYS A 1 219 ? -11.025 -20.912 13.981 1.00 57.03 219 LYS A CA 1
ATOM 1765 C C . LYS A 1 219 ? -12.469 -20.621 14.406 1.00 57.03 219 LYS A C 1
ATOM 1767 O O . LYS A 1 219 ? -13.360 -21.338 13.951 1.00 57.03 219 LYS A O 1
ATOM 1772 N N . ALA A 1 220 ? -12.701 -19.603 15.237 1.00 56.38 220 ALA A N 1
ATOM 1773 C CA . ALA A 1 220 ? -14.043 -19.198 15.662 1.00 56.38 220 ALA A CA 1
ATOM 1774 C C . ALA A 1 220 ? -14.833 -18.615 14.477 1.00 56.38 220 ALA A C 1
ATOM 1776 O O . ALA A 1 220 ? -15.909 -19.113 14.141 1.00 56.38 220 ALA A O 1
ATOM 1777 N N . GLU A 1 221 ? -14.215 -17.691 13.735 1.00 58.69 221 GLU A N 1
ATOM 1778 C CA . GLU A 1 221 ? -14.826 -17.023 12.577 1.00 58.69 221 GLU A CA 1
ATOM 1779 C C . GLU A 1 221 ? -15.160 -18.015 11.434 1.00 58.69 221 GLU A C 1
ATOM 1781 O O . GLU A 1 221 ? -16.238 -17.960 10.837 1.00 58.69 221 GLU A O 1
ATOM 1786 N N . LYS A 1 222 ? -14.297 -19.014 11.163 1.00 57.78 222 LYS A N 1
ATOM 1787 C CA . LYS A 1 222 ? -14.583 -20.072 10.165 1.00 57.78 222 LYS A CA 1
ATOM 1788 C C . LYS A 1 222 ? -15.767 -20.965 10.546 1.00 57.78 222 LYS A C 1
ATOM 1790 O O . LYS A 1 222 ? -16.529 -21.360 9.659 1.00 57.78 222 LYS A O 1
ATOM 1795 N N . LYS A 1 223 ? -15.929 -21.312 11.829 1.00 59.62 223 LYS A N 1
ATOM 1796 C CA . LYS A 1 223 ? -17.064 -22.133 12.288 1.00 59.62 223 LYS A CA 1
ATOM 1797 C C . LYS A 1 223 ? -18.388 -21.404 12.066 1.00 59.62 223 LYS A C 1
ATOM 1799 O O . LYS A 1 223 ? -19.329 -22.010 11.556 1.00 59.62 223 LYS A O 1
ATOM 1804 N N . VAL A 1 224 ? -18.430 -20.104 12.347 1.00 59.78 224 VAL A N 1
ATOM 1805 C CA . VAL A 1 224 ? -19.628 -19.273 12.165 1.00 59.78 224 VAL A CA 1
ATOM 1806 C C . VAL A 1 224 ? -19.941 -19.054 10.686 1.00 59.78 224 VAL A C 1
ATOM 1808 O O . VAL A 1 224 ? -21.073 -19.289 10.267 1.00 59.78 224 VAL A O 1
ATOM 1811 N N . ALA A 1 225 ? -18.942 -18.745 9.852 1.00 59.25 225 ALA A N 1
ATOM 1812 C CA . ALA A 1 225 ? -19.136 -18.637 8.404 1.00 59.25 225 ALA A CA 1
ATOM 1813 C C . ALA A 1 225 ? -19.686 -19.939 7.784 1.00 59.25 225 ALA A C 1
ATOM 1815 O O . ALA A 1 225 ? -20.537 -19.910 6.891 1.00 59.25 225 ALA A O 1
ATOM 1816 N N . THR A 1 226 ? -19.236 -21.095 8.285 1.00 61.19 226 THR A N 1
ATOM 1817 C CA . THR A 1 226 ? -19.719 -22.412 7.843 1.00 61.19 226 THR A CA 1
ATOM 1818 C C . THR A 1 226 ? -21.146 -22.683 8.329 1.00 61.19 226 THR A C 1
ATOM 1820 O O . THR A 1 226 ? -21.963 -23.173 7.550 1.00 61.19 226 THR A O 1
ATOM 1823 N N . ALA A 1 227 ? -21.477 -22.308 9.569 1.00 59.94 227 ALA A N 1
ATOM 1824 C CA . ALA A 1 227 ? -22.825 -22.428 10.122 1.00 59.94 227 ALA A CA 1
ATOM 1825 C C . ALA A 1 227 ? -23.838 -21.566 9.350 1.00 59.94 227 ALA A C 1
ATOM 1827 O O . ALA A 1 227 ? -24.857 -22.081 8.898 1.00 59.94 227 ALA A O 1
ATOM 1828 N N . VAL A 1 228 ? -23.513 -20.297 9.080 1.00 59.50 228 VAL A N 1
ATOM 1829 C CA . VAL A 1 228 ? -24.362 -19.384 8.292 1.00 59.50 228 VAL A CA 1
ATOM 1830 C C . VAL A 1 228 ? -24.570 -19.902 6.864 1.00 59.50 228 VAL A C 1
ATOM 1832 O O . VAL A 1 228 ? -25.668 -19.811 6.311 1.00 59.50 228 VAL A O 1
ATOM 1835 N N . LYS A 1 229 ? -23.533 -20.476 6.242 1.00 60.06 229 LYS A N 1
ATOM 1836 C CA . LYS A 1 229 ? -23.630 -21.056 4.892 1.00 60.06 229 LYS A CA 1
ATOM 1837 C C . LYS A 1 229 ? -24.460 -22.347 4.869 1.00 60.06 229 LYS A C 1
ATOM 1839 O O . LYS A 1 229 ? -25.167 -22.593 3.892 1.00 60.06 229 LYS A O 1
ATOM 1844 N N . GLY A 1 230 ? -24.389 -23.154 5.928 1.00 58.50 230 GLY A N 1
ATOM 1845 C CA . GLY A 1 230 ? -25.213 -24.351 6.112 1.00 58.50 230 GLY A CA 1
ATOM 1846 C C . GLY A 1 230 ? -26.688 -24.023 6.341 1.00 58.50 230 GLY A C 1
ATOM 1847 O O . GLY A 1 230 ? -27.552 -24.652 5.734 1.00 58.50 230 GLY A O 1
ATOM 1848 N N . ASP A 1 231 ? -26.970 -22.994 7.135 1.00 58.09 231 ASP A N 1
ATOM 1849 C CA . ASP A 1 231 ? -28.332 -22.553 7.435 1.00 58.09 231 ASP A CA 1
ATOM 1850 C C . ASP A 1 231 ? -29.021 -21.963 6.191 1.00 58.09 231 ASP A C 1
ATOM 1852 O O . ASP A 1 231 ? -30.113 -22.381 5.807 1.00 58.09 231 ASP A O 1
ATOM 1856 N N . LYS A 1 232 ? -28.310 -21.122 5.422 1.00 56.41 232 LYS A N 1
ATOM 1857 C CA . LYS A 1 232 ? -28.802 -20.624 4.122 1.00 56.41 232 LYS A CA 1
ATOM 1858 C C . LYS A 1 232 ? -29.077 -21.738 3.103 1.00 56.41 232 LYS A C 1
ATOM 1860 O O . LYS A 1 232 ? -30.014 -21.617 2.317 1.00 56.41 232 LYS A O 1
ATOM 1865 N N . ARG A 1 233 ? -28.294 -22.826 3.104 1.00 58.00 233 ARG A N 1
ATOM 1866 C CA . ARG A 1 233 ? -28.544 -23.993 2.234 1.00 58.00 233 ARG A CA 1
ATOM 1867 C C . ARG A 1 233 ? -29.774 -24.791 2.666 1.00 58.00 233 ARG A C 1
ATOM 1869 O O . ARG A 1 233 ? -30.514 -25.230 1.795 1.00 58.00 233 ARG A O 1
ATOM 1876 N N . LYS A 1 234 ? -30.028 -24.942 3.969 1.00 53.44 234 LYS A N 1
ATOM 1877 C CA . LYS A 1 234 ? -31.234 -25.621 4.477 1.00 53.44 234 LYS A CA 1
ATOM 1878 C C . LYS A 1 234 ? -32.512 -24.834 4.182 1.00 53.44 234 LYS A C 1
ATOM 1880 O O . LYS A 1 234 ? -33.489 -25.423 3.737 1.00 53.44 234 LYS A O 1
ATOM 1885 N N . VAL A 1 235 ? -32.479 -23.509 4.329 1.00 52.25 235 VAL A N 1
ATOM 1886 C CA . VAL A 1 235 ? -33.613 -22.630 3.984 1.00 52.25 235 VAL A CA 1
ATOM 1887 C C . VAL A 1 235 ? -33.897 -22.623 2.472 1.00 52.25 235 VAL A C 1
ATOM 1889 O O . VAL A 1 235 ? -35.048 -22.515 2.062 1.00 52.25 235 VAL A O 1
ATOM 1892 N N . SER A 1 236 ? -32.869 -22.789 1.633 1.00 51.28 236 SER A N 1
ATOM 1893 C CA . SER A 1 236 ? -33.015 -22.904 0.172 1.00 51.28 236 SER A CA 1
ATOM 1894 C C . SER A 1 236 ? -33.488 -24.281 -0.308 1.00 51.28 236 SER A C 1
ATOM 1896 O O . SER A 1 236 ? -33.995 -24.363 -1.420 1.00 51.28 236 SER A O 1
ATOM 1898 N N . ALA A 1 237 ? -33.287 -25.346 0.472 1.00 53.84 237 ALA A N 1
ATOM 1899 C CA . ALA A 1 237 ? -33.668 -26.716 0.112 1.00 53.84 237 ALA A CA 1
ATOM 1900 C C . ALA A 1 237 ? -35.065 -27.118 0.626 1.00 53.84 237 ALA A C 1
ATOM 1902 O O . ALA A 1 237 ? -35.529 -28.214 0.336 1.00 53.84 237 ALA A O 1
ATOM 1903 N N . SER A 1 238 ? -35.719 -26.247 1.403 1.00 48.06 238 SER A N 1
ATOM 1904 C CA . SER A 1 238 ? -37.049 -26.464 1.988 1.00 48.06 238 SER A CA 1
ATOM 1905 C C . SER A 1 238 ? -38.162 -25.677 1.269 1.00 48.06 238 SER A C 1
ATOM 1907 O O . SER A 1 238 ? -39.194 -25.392 1.877 1.00 48.06 238 SER A O 1
ATOM 1909 N N . LYS A 1 239 ? -37.948 -25.294 0.005 1.00 40.59 239 LYS A N 1
ATOM 1910 C CA . LYS A 1 239 ? -38.938 -24.648 -0.866 1.00 40.59 239 LYS A CA 1
ATOM 1911 C C . LYS A 1 239 ? -39.187 -25.487 -2.105 1.00 40.59 239 LYS A C 1
ATOM 1913 O O . LYS A 1 239 ? -38.190 -26.022 -2.633 1.00 40.59 239 LYS A O 1
#

InterPro domains:
  IPR010721 Probable O-methyltransferase UstE-like [PF06966] (44-203)
  IPR010721 Probable O-methyltransferase UstE-like [PTHR32251] (42-210)

Foldseek 3Di:
DAQFPDPDPVLVVDCVRHPVVCVVVVVVVPVVDDPVVSVVCCVPPVPPVVVVLVVLLCCLVVLLVVLVVVPQDDDVVVVVLVVLLVVLVVQLVVLVVQQNLLVVQLVVCVVPVDHDSLFDPVSSVLPGDCEDCCQFAVCQNLLSVLVSSVSSNVVSCVSNVHVDDPSVCSSVVSVVVSVVVLVVVLVVSCVVGVCSVVSPVAHHHNGGDPPHDTRPCHVVSVVSSVVVVVVVVVVVVVD